Protein AF-K6UID8-F1 (afdb_monomer)

Structure (mmCIF, N/CA/C/O backbone):
data_AF-K6UID8-F1
#
_entry.id   AF-K6UID8-F1
#
loop_
_atom_site.group_PDB
_atom_site.id
_atom_site.type_symbol
_atom_site.label_atom_id
_atom_site.label_alt_id
_atom_site.label_comp_id
_atom_site.label_asym_id
_atom_site.label_entity_id
_atom_site.label_seq_id
_atom_site.pdbx_PDB_ins_code
_atom_site.Cartn_x
_atom_site.Cartn_y
_atom_site.Cartn_z
_atom_site.occupancy
_atom_site.B_iso_or_equiv
_atom_site.auth_seq_id
_atom_site.auth_comp_id
_atom_site.auth_asym_id
_atom_site.auth_atom_id
_atom_site.pdbx_PDB_model_num
ATOM 1 N N . MET A 1 1 ? -40.244 -26.422 -0.140 1.00 33.31 1 MET A N 1
ATOM 2 C CA . MET A 1 1 ? -39.002 -26.342 0.664 1.00 33.31 1 MET A CA 1
ATOM 3 C C . MET A 1 1 ? -38.318 -25.018 0.345 1.00 33.31 1 MET A C 1
ATOM 5 O O . MET A 1 1 ? -37.957 -24.809 -0.802 1.00 33.31 1 MET A O 1
ATOM 9 N N . ARG A 1 2 ? -38.244 -24.084 1.305 1.00 29.39 2 ARG A N 1
ATOM 10 C CA . ARG A 1 2 ? -37.582 -22.775 1.141 1.00 29.39 2 ARG A CA 1
ATOM 11 C C . ARG A 1 2 ? -36.147 -22.885 1.654 1.00 29.39 2 ARG A C 1
ATOM 13 O O . ARG A 1 2 ? -35.945 -23.031 2.857 1.00 29.39 2 ARG A O 1
ATOM 20 N N . THR A 1 3 ? -35.170 -22.818 0.761 1.00 31.06 3 THR A N 1
ATOM 21 C CA . THR A 1 3 ? -33.755 -22.690 1.117 1.00 31.06 3 THR A CA 1
ATOM 22 C C . THR A 1 3 ? -33.481 -21.254 1.559 1.00 31.06 3 THR A C 1
ATOM 24 O O . THR A 1 3 ? -33.673 -20.303 0.806 1.00 31.06 3 THR A O 1
ATOM 27 N N . LYS A 1 4 ? -33.084 -21.088 2.823 1.00 32.81 4 LYS A N 1
ATOM 28 C CA . LYS A 1 4 ? -32.631 -19.811 3.380 1.00 32.81 4 LYS A CA 1
ATOM 29 C C . LYS A 1 4 ? -31.204 -19.556 2.890 1.00 32.81 4 LYS A C 1
ATOM 31 O O . LYS A 1 4 ? -30.290 -20.258 3.312 1.00 32.81 4 LYS A O 1
ATOM 36 N N . HIS A 1 5 ? -31.011 -18.566 2.023 1.00 31.03 5 HIS A N 1
ATOM 37 C CA . HIS A 1 5 ? -29.681 -18.025 1.758 1.00 31.03 5 HIS A CA 1
ATOM 38 C C . HIS A 1 5 ? -29.265 -17.137 2.934 1.00 31.03 5 HIS A C 1
ATOM 40 O O . HIS A 1 5 ? -29.952 -16.175 3.275 1.00 31.03 5 HIS A O 1
ATOM 46 N N . ALA A 1 6 ? -28.160 -17.496 3.585 1.00 33.50 6 ALA A N 1
ATOM 47 C CA . ALA A 1 6 ? -27.501 -16.642 4.560 1.00 33.50 6 ALA A CA 1
ATOM 48 C C . ALA A 1 6 ? -26.776 -15.526 3.793 1.00 33.50 6 ALA A C 1
ATOM 50 O O . ALA A 1 6 ? -25.755 -15.773 3.156 1.00 33.50 6 ALA A O 1
ATOM 51 N N . GLY A 1 7 ? -27.348 -14.321 3.800 1.00 32.97 7 GLY A N 1
ATOM 52 C CA . GLY A 1 7 ? -26.732 -13.136 3.211 1.00 32.97 7 GLY A CA 1
ATOM 53 C C . GLY A 1 7 ? -25.450 -12.776 3.958 1.00 32.97 7 GLY A C 1
ATOM 54 O O . GLY A 1 7 ? -25.466 -12.563 5.168 1.00 32.97 7 GLY A O 1
ATOM 55 N N . CYS A 1 8 ? -24.334 -12.730 3.237 1.00 30.66 8 CYS A N 1
ATOM 56 C CA . CYS A 1 8 ? -23.051 -12.276 3.753 1.00 30.66 8 CYS A CA 1
ATOM 57 C C . CYS A 1 8 ? -22.996 -10.746 3.626 1.00 30.66 8 CYS A C 1
ATOM 59 O O . CYS A 1 8 ? -22.626 -10.221 2.581 1.00 30.66 8 CYS A O 1
ATOM 61 N N . GLY A 1 9 ? -23.418 -10.027 4.668 1.00 30.09 9 GLY A N 1
ATOM 62 C CA . GLY A 1 9 ? -23.313 -8.568 4.728 1.00 30.09 9 GLY A CA 1
ATOM 63 C C . GLY A 1 9 ? -21.881 -8.133 5.045 1.00 30.09 9 GLY A C 1
ATOM 64 O O . GLY A 1 9 ? -21.312 -8.545 6.056 1.00 30.09 9 GLY A O 1
ATOM 65 N N . MET A 1 10 ? -21.294 -7.289 4.197 1.00 32.44 10 MET A N 1
ATOM 66 C CA . MET A 1 10 ? -20.012 -6.642 4.472 1.00 32.44 10 MET A CA 1
ATOM 67 C C . MET A 1 10 ? -20.277 -5.295 5.155 1.00 32.44 10 MET A C 1
ATOM 69 O O . MET A 1 10 ? -20.935 -4.425 4.587 1.00 32.44 10 MET A O 1
ATOM 73 N N . LEU A 1 11 ? -19.796 -5.140 6.392 1.00 35.19 11 LEU A N 1
ATOM 74 C CA . LEU A 1 11 ? -19.980 -3.933 7.198 1.00 35.19 11 LEU A CA 1
ATOM 75 C C . LEU A 1 11 ? -18.686 -3.109 7.186 1.00 35.19 11 LEU A C 1
ATOM 77 O O . LEU A 1 11 ? -17.660 -3.551 7.710 1.00 35.19 11 LEU A O 1
ATOM 81 N N . LEU A 1 12 ? -18.727 -1.917 6.589 1.00 31.73 12 LEU A N 1
ATOM 82 C CA . LEU A 1 12 ? -17.597 -0.987 6.575 1.00 31.73 12 LEU A CA 1
ATOM 83 C C . LEU A 1 12 ? -17.687 -0.042 7.783 1.00 31.73 12 LEU A C 1
ATOM 85 O O . LEU A 1 12 ? -18.735 0.545 8.050 1.00 31.73 12 LEU A O 1
ATOM 89 N N . PHE A 1 13 ? -16.584 0.116 8.518 1.00 33.16 13 PHE A N 1
ATOM 90 C CA . PHE A 1 13 ? -16.495 1.050 9.644 1.00 33.16 13 PHE A CA 1
ATOM 91 C C . PHE A 1 13 ? -15.842 2.357 9.197 1.00 33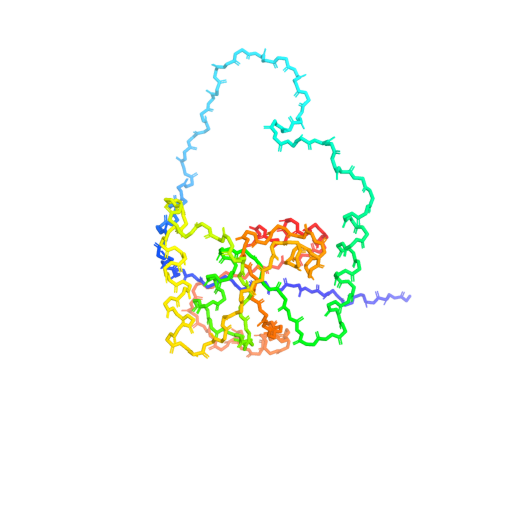.16 13 PHE A C 1
ATOM 93 O O . PHE A 1 13 ? -14.631 2.395 8.959 1.00 33.16 13 PHE A O 1
ATOM 100 N N . LEU A 1 14 ? -16.621 3.435 9.162 1.00 31.47 14 LEU A N 1
ATOM 101 C CA . LEU A 1 14 ? -16.105 4.799 9.096 1.00 31.47 14 LEU A CA 1
ATOM 102 C C . LEU A 1 14 ? -16.235 5.423 10.486 1.00 31.47 14 LEU A C 1
ATOM 104 O O . LEU A 1 14 ? -17.334 5.645 10.990 1.00 31.47 14 LEU A O 1
ATOM 108 N N . ARG A 1 15 ? -15.096 5.663 11.138 1.00 29.11 15 ARG A N 1
ATOM 109 C CA . ARG A 1 15 ? -15.046 6.415 12.393 1.00 29.11 15 ARG A CA 1
ATOM 110 C C . ARG A 1 15 ? -15.000 7.904 12.047 1.00 29.11 15 ARG A C 1
ATOM 112 O O . ARG A 1 15 ? -14.183 8.315 11.226 1.00 29.11 15 ARG A O 1
ATOM 119 N N . GLY A 1 16 ? -15.895 8.683 12.649 1.00 32.53 16 GLY A N 1
ATOM 120 C CA . GLY A 1 16 ? -15.979 10.127 12.454 1.00 32.53 16 GLY A CA 1
ATOM 121 C C . GLY A 1 16 ? -14.716 10.860 12.917 1.00 32.53 16 GLY A C 1
ATOM 122 O O . GLY A 1 16 ? -14.199 10.584 13.996 1.00 32.53 16 GLY A O 1
ATOM 123 N N . ALA A 1 17 ? -14.282 11.794 12.066 1.00 38.56 17 ALA A N 1
ATOM 124 C CA . ALA A 1 17 ? -13.278 12.840 12.266 1.00 38.56 17 ALA A CA 1
ATOM 125 C C . ALA A 1 17 ? -11.900 12.403 12.802 1.00 38.56 17 ALA A C 1
ATOM 127 O O . ALA A 1 17 ? -11.528 12.709 13.931 1.00 38.56 17 ALA A O 1
ATOM 128 N N . GLU A 1 18 ? -11.075 11.825 11.926 1.00 34.47 18 GLU A N 1
ATOM 129 C CA . GLU A 1 18 ? -9.630 12.066 11.982 1.00 34.47 18 GLU A CA 1
ATOM 130 C C . GLU A 1 18 ? -9.285 13.123 10.934 1.00 34.47 18 GLU A C 1
ATOM 132 O O . GLU A 1 18 ? -9.419 12.906 9.727 1.00 34.47 18 GLU A O 1
ATOM 137 N N . VAL A 1 19 ? -8.865 14.298 11.410 1.00 34.53 19 VAL A N 1
ATOM 138 C CA . VAL A 1 19 ? -8.225 15.314 10.576 1.00 34.53 19 VAL A CA 1
ATOM 139 C C . VAL A 1 19 ? -6.953 14.680 10.035 1.00 34.53 19 VAL A C 1
ATOM 141 O O . VAL A 1 19 ? -5.941 14.573 10.725 1.00 34.53 19 VAL A O 1
ATOM 144 N N . THR A 1 20 ? -7.016 14.203 8.795 1.00 44.00 20 THR A N 1
ATOM 145 C CA . THR A 1 20 ? -5.805 13.788 8.100 1.00 44.00 20 THR A CA 1
ATOM 146 C C . THR A 1 20 ? -4.892 15.013 7.965 1.00 44.00 20 THR A C 1
ATOM 148 O O . THR A 1 20 ? -5.388 16.131 7.790 1.00 44.00 20 THR A O 1
ATOM 151 N N . PRO A 1 21 ? -3.559 14.849 7.966 1.00 38.69 21 PRO A N 1
ATOM 152 C CA . PRO A 1 21 ? -2.624 15.956 7.740 1.00 38.69 21 PRO A CA 1
ATOM 153 C C . PRO A 1 21 ? -2.741 16.596 6.337 1.00 38.69 21 PRO A C 1
ATOM 155 O O . PRO A 1 21 ? -1.922 17.435 5.973 1.00 38.69 21 PRO A O 1
ATOM 158 N N . PHE A 1 22 ? -3.747 16.210 5.542 1.00 44.00 22 PHE A N 1
ATOM 159 C CA . PHE A 1 22 ? -3.994 16.650 4.172 1.00 44.00 22 PHE A CA 1
ATOM 160 C C . PHE A 1 22 ? -5.201 17.600 4.029 1.00 44.00 22 PHE A C 1
ATOM 162 O O . PHE A 1 22 ? -5.532 17.973 2.905 1.00 44.00 22 PHE A O 1
ATOM 169 N N . GLY A 1 23 ? -5.811 18.043 5.137 1.00 37.69 23 GLY A N 1
ATOM 170 C CA . GLY A 1 23 ? -6.850 19.083 5.155 1.00 37.69 23 GLY A CA 1
ATOM 171 C C . GLY A 1 23 ? -8.253 18.594 5.536 1.00 37.69 23 GLY A C 1
ATOM 172 O O . GLY A 1 23 ? -8.530 17.396 5.575 1.00 37.69 23 GLY A O 1
ATOM 173 N N . VAL A 1 24 ? -9.125 19.557 5.855 1.00 36.25 24 VAL A N 1
ATOM 174 C CA . VAL A 1 24 ? -10.535 19.364 6.240 1.00 36.25 24 VAL A CA 1
ATOM 175 C C . VAL A 1 24 ? -11.355 18.972 5.003 1.00 36.25 24 VAL A C 1
ATOM 177 O O . VAL A 1 24 ? -11.268 19.636 3.970 1.00 36.25 24 VAL A O 1
ATOM 180 N N . LEU A 1 25 ? -12.143 17.894 5.095 1.00 37.44 25 LEU A N 1
ATOM 181 C CA . LEU A 1 25 ? -13.160 17.554 4.091 1.00 37.44 25 LEU A CA 1
ATOM 182 C C . LEU A 1 25 ? -14.166 18.712 3.984 1.00 37.44 25 LEU A C 1
ATOM 184 O O . LEU A 1 25 ? -14.590 19.214 5.025 1.00 37.44 25 LEU A O 1
ATOM 188 N N . PRO A 1 26 ? -14.565 19.149 2.776 1.00 38.28 26 PRO A N 1
ATOM 189 C CA . PRO A 1 26 ? -15.544 20.220 2.646 1.00 38.28 26 PRO A CA 1
ATOM 190 C C . PRO A 1 26 ? -16.836 19.840 3.376 1.00 38.28 26 PRO A C 1
ATOM 192 O O . PRO A 1 26 ? -17.375 18.752 3.171 1.00 38.28 26 PRO A O 1
ATOM 195 N N . GLU A 1 27 ? -17.312 20.744 4.235 1.00 34.53 27 GLU A N 1
ATOM 196 C CA . GLU A 1 27 ? -18.613 20.634 4.893 1.00 34.53 27 GLU A CA 1
ATOM 197 C C . GLU A 1 27 ? -19.699 20.386 3.845 1.00 34.53 27 GLU A C 1
ATOM 199 O O . GLU A 1 27 ? -19.878 21.168 2.906 1.00 34.53 27 GLU A O 1
ATOM 204 N N . PHE A 1 28 ? -20.438 19.294 4.019 1.00 38.03 28 PHE A N 1
ATOM 205 C CA . PHE A 1 28 ? -21.630 19.024 3.236 1.00 38.03 28 PHE A CA 1
ATOM 206 C C . PHE A 1 28 ? -22.679 20.097 3.556 1.00 38.03 28 PHE A C 1
ATOM 208 O O . PHE A 1 28 ? -23.211 20.142 4.663 1.00 38.03 28 PHE A O 1
ATOM 215 N N . ARG A 1 29 ? -22.956 20.983 2.591 1.00 35.12 29 ARG A N 1
ATOM 216 C CA . ARG A 1 29 ? -24.039 21.971 2.671 1.00 35.12 29 ARG A CA 1
ATOM 217 C C . ARG A 1 29 ? -25.216 21.475 1.825 1.00 35.12 29 ARG A C 1
ATOM 219 O O . ARG A 1 29 ? -25.090 21.492 0.601 1.00 35.12 29 ARG A O 1
ATOM 226 N N . PRO A 1 30 ? -26.327 21.027 2.436 1.00 38.94 30 PRO A N 1
ATOM 227 C CA . PRO A 1 30 ? -27.434 20.408 1.706 1.00 38.94 30 PRO A CA 1
ATOM 228 C C . PRO A 1 30 ? -28.250 21.384 0.836 1.00 38.94 30 PRO A C 1
ATOM 230 O O . PRO A 1 30 ? -28.929 20.932 -0.080 1.00 38.94 30 PRO A O 1
ATOM 233 N N . ASP A 1 31 ? -28.135 22.701 1.039 1.00 40.56 31 ASP A N 1
ATOM 234 C CA . ASP A 1 31 ? -29.102 23.669 0.492 1.00 40.56 31 ASP A CA 1
ATOM 235 C C . ASP A 1 31 ? -28.527 24.643 -0.550 1.00 40.56 31 ASP A C 1
ATOM 237 O O . ASP A 1 31 ? -28.770 25.850 -0.500 1.00 40.56 31 ASP A O 1
ATOM 241 N N . LEU A 1 32 ? -27.763 24.152 -1.530 1.00 38.56 32 LEU A N 1
ATOM 242 C CA . LEU A 1 32 ? -27.482 24.956 -2.726 1.00 38.56 32 LEU A CA 1
ATOM 243 C C . LEU A 1 32 ? -28.506 24.635 -3.823 1.00 38.56 32 LEU A C 1
ATOM 245 O O . LEU A 1 32 ? -28.570 23.486 -4.267 1.00 38.56 32 LEU A O 1
ATOM 249 N N . PRO A 1 33 ? -29.287 25.620 -4.313 1.00 36.50 33 PRO A N 1
ATOM 250 C CA . PRO A 1 33 ? -30.207 25.377 -5.411 1.00 36.50 33 PRO A CA 1
ATOM 251 C C . PRO A 1 33 ? -29.426 24.966 -6.671 1.00 36.50 33 PRO A C 1
ATOM 253 O O . PRO A 1 33 ? -28.322 25.472 -6.914 1.00 36.50 33 PRO A O 1
ATOM 256 N N . PRO A 1 34 ? -29.981 24.065 -7.500 1.00 42.91 34 PRO A N 1
ATOM 257 C CA . PRO A 1 34 ? -29.299 23.578 -8.689 1.00 42.91 34 PRO A CA 1
ATOM 258 C C . PRO A 1 34 ? -29.006 24.744 -9.641 1.00 42.91 34 PRO A C 1
ATOM 260 O O . PRO A 1 34 ? -29.912 25.380 -10.183 1.00 42.91 34 PRO A O 1
ATOM 263 N N . ARG A 1 35 ? -27.719 25.031 -9.870 1.00 37.81 35 ARG A N 1
ATOM 264 C CA . ARG A 1 35 ? -27.286 25.985 -10.899 1.00 37.81 35 ARG A CA 1
ATOM 265 C C . ARG A 1 35 ? -27.698 25.446 -12.269 1.00 37.81 35 ARG A C 1
ATOM 267 O O . ARG A 1 35 ? -27.083 24.513 -12.780 1.00 37.81 35 ARG A O 1
ATOM 274 N N . ARG A 1 36 ? -28.715 26.053 -12.889 1.00 38.56 36 ARG A N 1
ATOM 275 C CA . ARG A 1 36 ? -29.027 25.835 -14.308 1.00 38.56 36 ARG A CA 1
ATOM 276 C C . ARG A 1 36 ? -27.848 26.318 -15.151 1.00 38.56 36 ARG A C 1
ATOM 278 O O . ARG A 1 36 ? -27.565 27.513 -15.208 1.00 38.56 36 ARG A O 1
ATOM 285 N N . ALA A 1 37 ? -27.156 25.389 -15.801 1.00 38.03 37 ALA A N 1
ATOM 286 C CA . ALA A 1 37 ? -26.156 25.714 -16.803 1.00 38.03 37 ALA A CA 1
ATOM 287 C C . ALA A 1 37 ? -26.871 26.134 -18.097 1.00 38.03 37 ALA A C 1
ATOM 289 O O . ALA A 1 37 ? -27.279 25.292 -18.893 1.00 38.03 37 ALA A O 1
ATOM 290 N N . ASN A 1 38 ? -27.028 27.440 -18.314 1.00 39.78 38 ASN A N 1
ATOM 291 C CA . ASN A 1 38 ? -27.370 27.971 -19.631 1.00 39.78 38 ASN A CA 1
ATOM 292 C C . ASN A 1 38 ? -26.130 27.861 -20.531 1.00 39.78 38 ASN A C 1
ATOM 294 O O . ASN A 1 38 ? -25.295 28.761 -20.576 1.00 39.78 38 ASN A O 1
ATOM 298 N N . GLY A 1 39 ? -25.994 26.731 -21.223 1.00 37.56 39 GLY A N 1
ATOM 299 C CA . GLY A 1 39 ? -24.964 26.490 -22.229 1.00 37.56 39 GLY A CA 1
ATOM 300 C C . GLY A 1 39 ? -25.548 25.702 -23.398 1.00 37.56 39 GLY A C 1
ATOM 301 O O . GLY A 1 39 ? -26.228 24.703 -23.188 1.00 37.56 39 GLY A O 1
ATOM 302 N N . ARG A 1 40 ? -25.311 26.179 -24.628 1.00 34.41 40 ARG A N 1
ATOM 303 C CA . ARG A 1 40 ? -25.759 25.560 -25.891 1.00 34.41 40 ARG A CA 1
ATOM 304 C C . ARG A 1 40 ? -25.454 24.050 -25.944 1.00 34.41 40 ARG A C 1
ATOM 306 O O . ARG A 1 40 ? -24.400 23.644 -25.449 1.00 34.41 40 ARG A O 1
ATOM 313 N N . PRO A 1 41 ? -26.304 23.237 -26.602 1.00 35.91 41 PRO A N 1
ATOM 314 C CA . PRO A 1 41 ? -26.082 21.800 -26.713 1.00 35.91 41 PRO A CA 1
ATOM 315 C C . PRO A 1 41 ? -24.789 21.533 -27.494 1.00 35.91 41 PRO A C 1
ATOM 317 O O . PRO A 1 41 ? -24.683 21.853 -28.677 1.00 35.91 41 PRO A O 1
ATOM 320 N N . LYS A 1 42 ? -23.780 20.978 -26.815 1.00 37.44 42 LYS A N 1
ATOM 321 C CA . LYS A 1 42 ? -22.581 20.437 -27.459 1.00 37.44 42 LYS A CA 1
ATOM 322 C C . LYS A 1 42 ? -22.887 19.029 -27.957 1.00 37.44 42 LYS A C 1
ATOM 324 O O . LYS A 1 42 ? -23.499 18.240 -27.243 1.00 37.44 42 LYS A O 1
ATOM 329 N N . ALA A 1 43 ? -22.444 18.756 -29.182 1.00 37.81 43 ALA A N 1
ATOM 330 C CA . ALA A 1 43 ? -22.512 17.459 -29.836 1.00 37.81 43 ALA A CA 1
ATOM 331 C C . ALA A 1 43 ? -22.068 16.324 -28.900 1.00 37.81 43 ALA A C 1
ATOM 333 O O . ALA A 1 43 ? -21.127 16.483 -28.116 1.00 37.81 43 ALA A O 1
ATOM 334 N N . ILE A 1 44 ? -22.759 15.188 -29.006 1.00 38.84 44 ILE A N 1
ATOM 335 C CA . ILE A 1 44 ? -22.466 13.943 -28.296 1.00 38.84 44 ILE A CA 1
ATOM 336 C C . ILE A 1 44 ? -21.065 13.483 -28.717 1.00 38.84 44 ILE A C 1
ATOM 338 O O . ILE A 1 44 ? -20.886 12.807 -29.725 1.00 38.84 44 ILE A O 1
ATOM 342 N N . HIS A 1 45 ? -20.055 13.884 -27.951 1.00 34.12 45 HIS A N 1
ATOM 343 C CA . HIS A 1 45 ? -18.749 13.253 -27.979 1.00 34.12 45 HIS A CA 1
ATOM 344 C C . HIS A 1 45 ? -18.813 12.043 -27.053 1.00 34.12 45 HIS A C 1
ATOM 346 O O . HIS A 1 45 ? -19.126 12.170 -25.868 1.00 34.12 45 HIS A O 1
ATOM 352 N N . SER A 1 46 ? -18.532 10.870 -27.616 1.00 36.88 46 SER A N 1
ATOM 353 C CA . SER A 1 46 ? -18.284 9.636 -26.880 1.00 36.88 46 SER A CA 1
ATOM 354 C C . SER A 1 46 ? -17.390 9.911 -25.668 1.00 36.88 46 SER A C 1
ATOM 356 O O . SER A 1 46 ? -16.309 10.490 -25.806 1.00 36.88 46 SER A O 1
ATOM 358 N N . LEU A 1 47 ? -17.845 9.492 -24.487 1.00 37.50 47 LEU A N 1
ATOM 359 C CA . LEU A 1 47 ? -17.101 9.513 -23.228 1.00 37.50 47 LEU A CA 1
ATOM 360 C C . LEU A 1 47 ? -15.919 8.535 -23.296 1.00 37.50 47 LEU A C 1
ATOM 362 O O . LEU A 1 47 ? -15.924 7.468 -22.693 1.00 37.50 47 LEU A O 1
ATOM 366 N N . SER A 1 48 ? -14.886 8.905 -24.040 1.00 33.53 48 SER A N 1
ATOM 367 C CA . SER A 1 48 ? -13.552 8.327 -23.942 1.00 33.53 48 SER A CA 1
ATOM 368 C C . SER A 1 48 ? -12.659 9.372 -23.282 1.00 33.53 48 SER A C 1
ATOM 370 O O . SER A 1 48 ? -12.362 10.410 -23.875 1.00 33.53 48 SER A O 1
ATOM 372 N N . SER A 1 49 ? -12.277 9.129 -22.026 1.00 34.28 49 SER A N 1
ATOM 373 C CA . SER A 1 49 ? -11.360 9.991 -21.278 1.00 34.28 49 SER A CA 1
ATOM 374 C C . SER A 1 49 ? -10.074 10.262 -22.072 1.00 34.28 49 SER A C 1
ATOM 376 O O . SER A 1 49 ? -9.443 9.317 -22.552 1.00 34.28 49 SER A O 1
ATOM 378 N N . PRO A 1 50 ? -9.607 11.518 -22.158 1.00 40.75 50 PRO A N 1
ATOM 379 C CA . PRO A 1 50 ? -8.381 11.838 -22.862 1.00 40.75 50 PRO A CA 1
ATOM 380 C C . PRO A 1 50 ? -7.206 11.667 -21.897 1.00 40.75 50 PRO A C 1
ATOM 382 O O . PRO A 1 50 ? -6.762 12.649 -21.329 1.00 40.75 50 PRO A O 1
ATOM 385 N N . HIS A 1 51 ? -6.750 10.430 -21.650 1.00 39.28 51 HIS A N 1
ATOM 386 C CA . HIS A 1 51 ? -5.400 10.094 -21.145 1.00 39.28 51 HIS A CA 1
ATOM 387 C C . HIS A 1 51 ? -5.227 8.572 -20.959 1.00 39.28 51 HIS A C 1
ATOM 389 O O . HIS A 1 51 ? -5.038 8.080 -19.848 1.00 39.28 51 HIS A O 1
ATOM 395 N N . ARG A 1 52 ? -5.218 7.806 -22.054 1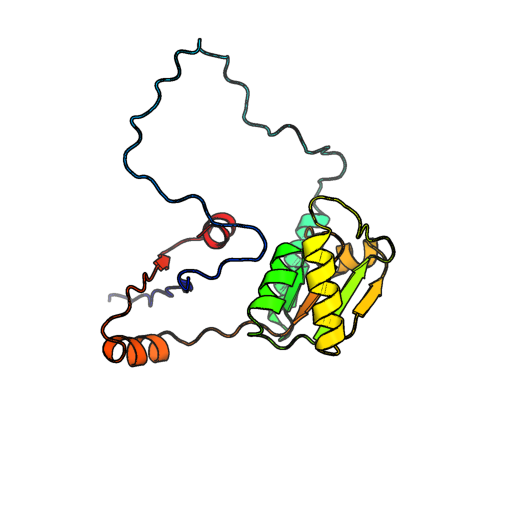.00 41.91 52 ARG A N 1
ATOM 396 C CA . ARG A 1 52 ? -4.480 6.535 -22.119 1.00 41.91 52 ARG A CA 1
ATOM 397 C C . ARG A 1 52 ? -3.865 6.399 -23.505 1.00 41.91 52 ARG A C 1
ATOM 399 O O . ARG A 1 52 ? -4.566 6.303 -24.500 1.00 41.91 52 ARG A O 1
ATOM 406 N N . ASN A 1 53 ? -2.537 6.430 -23.566 1.00 33.09 53 ASN A N 1
ATOM 407 C CA . ASN A 1 53 ? -1.807 5.938 -24.729 1.00 33.09 53 ASN A CA 1
ATOM 408 C C . ASN A 1 53 ? -1.973 4.408 -24.754 1.00 33.09 53 ASN A C 1
ATOM 410 O O . ASN A 1 53 ? -1.171 3.679 -24.169 1.00 33.09 53 ASN A O 1
ATOM 414 N N . ASP A 1 54 ? -3.033 3.936 -25.408 1.00 40.19 54 ASP A N 1
ATOM 415 C CA . ASP A 1 54 ? -3.345 2.523 -25.649 1.00 40.19 54 ASP A CA 1
ATOM 416 C C . ASP A 1 54 ? -2.422 1.914 -26.718 1.00 40.19 54 ASP A C 1
ATOM 418 O O . ASP A 1 54 ? -2.854 1.473 -27.778 1.00 40.19 54 ASP A O 1
ATOM 422 N N . LYS A 1 55 ? -1.110 1.887 -26.456 1.00 40.38 55 LYS A N 1
ATOM 423 C CA . LYS A 1 55 ? -0.152 1.119 -27.280 1.00 40.38 55 LYS A CA 1
ATOM 424 C C . LYS A 1 55 ? 0.445 -0.105 -26.575 1.00 40.38 55 LYS A C 1
ATOM 426 O O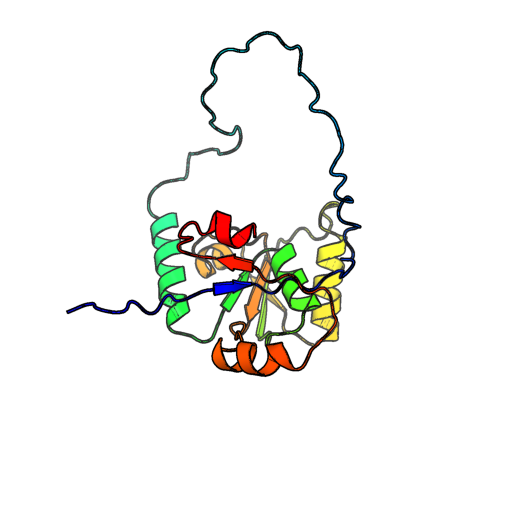 . LYS A 1 55 ? 1.181 -0.852 -27.201 1.00 40.38 55 LYS A O 1
ATOM 431 N N . TYR A 1 56 ? 0.092 -0.350 -25.308 1.00 43.44 56 TYR A N 1
ATOM 432 C CA . TYR A 1 56 ? 0.575 -1.497 -24.513 1.00 43.44 56 TYR A CA 1
ATOM 433 C C . TYR A 1 56 ? -0.535 -2.218 -23.727 1.00 43.44 56 TYR A C 1
ATOM 435 O O . TYR A 1 56 ? -0.263 -2.894 -22.736 1.00 43.44 56 TYR A O 1
ATOM 443 N N . TYR A 1 57 ? -1.798 -2.056 -24.125 1.00 58.00 57 TYR A N 1
ATOM 444 C CA . TYR A 1 57 ? -2.921 -2.697 -23.447 1.00 58.00 57 TYR A CA 1
ATOM 445 C C . TYR A 1 57 ? -3.363 -3.936 -24.211 1.00 58.00 57 TYR A C 1
ATOM 447 O O . TYR A 1 57 ? -4.215 -3.843 -25.082 1.00 58.00 57 TYR A O 1
ATOM 455 N N . THR A 1 58 ? -2.798 -5.099 -23.905 1.00 58.34 58 THR A N 1
ATOM 456 C CA . THR A 1 58 ? -3.277 -6.345 -24.509 1.00 58.34 58 THR A CA 1
ATOM 457 C C . THR A 1 58 ? -2.960 -7.542 -23.593 1.00 58.34 58 THR A C 1
ATOM 459 O O . THR A 1 58 ? -1.841 -7.637 -23.101 1.00 58.34 58 THR A O 1
ATOM 462 N N . PRO A 1 59 ? -3.927 -8.437 -23.323 1.00 58.81 59 PRO A N 1
ATOM 463 C CA . PRO A 1 59 ? -4.006 -9.627 -22.434 1.00 58.81 59 PRO A CA 1
ATOM 464 C C . PRO A 1 59 ? -3.020 -9.951 -21.285 1.00 58.81 59 PRO A C 1
ATOM 466 O O . PRO A 1 59 ? -3.440 -10.475 -20.248 1.00 58.81 59 PRO A O 1
ATOM 469 N N . SER A 1 60 ? -1.724 -9.686 -21.428 1.00 74.44 60 SER A N 1
ATOM 470 C CA . SER A 1 60 ? -0.667 -10.094 -20.495 1.00 74.44 60 SER A CA 1
ATOM 471 C C . SER A 1 60 ? -0.797 -9.458 -19.107 1.00 74.44 60 SER A C 1
ATOM 473 O O . SER A 1 60 ? -0.647 -10.151 -18.103 1.00 74.44 60 SER A O 1
ATOM 475 N N . VAL A 1 61 ? -1.132 -8.166 -19.027 1.00 76.31 61 VAL A N 1
ATOM 476 C CA . VAL A 1 61 ? -1.276 -7.453 -17.744 1.00 76.31 61 VAL A CA 1
ATOM 477 C C . VAL A 1 61 ? -2.493 -7.952 -16.968 1.00 76.31 61 VAL A C 1
ATOM 479 O O . VAL A 1 61 ? -2.378 -8.224 -15.781 1.00 76.31 61 VAL A O 1
ATOM 482 N N . ASN A 1 62 ? -3.640 -8.145 -17.625 1.00 77.19 62 ASN A N 1
ATOM 483 C CA . ASN A 1 62 ? -4.837 -8.669 -16.956 1.00 77.19 62 ASN A CA 1
ATOM 484 C C . ASN A 1 62 ? -4.611 -10.097 -16.447 1.00 77.19 62 ASN A C 1
ATOM 486 O O . ASN A 1 62 ? -4.976 -10.414 -15.321 1.00 77.19 62 ASN A O 1
ATOM 490 N N . THR A 1 63 ? -3.915 -10.924 -17.232 1.00 79.50 63 THR A N 1
ATOM 491 C CA . THR A 1 63 ? -3.526 -12.274 -16.807 1.00 79.50 63 THR A CA 1
ATOM 492 C C . THR A 1 63 ? -2.615 -12.230 -15.578 1.00 79.50 63 THR A C 1
ATOM 494 O O . THR A 1 63 ? -2.818 -12.991 -14.638 1.00 79.50 63 THR A O 1
ATOM 497 N N . LYS A 1 64 ? -1.630 -11.320 -15.549 1.00 82.94 64 LYS A N 1
ATOM 498 C CA . LYS A 1 64 ? -0.755 -11.120 -14.383 1.00 82.94 64 LYS A CA 1
ATOM 499 C C . LYS A 1 64 ? -1.527 -10.650 -13.148 1.00 82.94 64 LYS A C 1
ATOM 501 O O . LYS A 1 64 ? -1.268 -11.155 -12.063 1.00 82.94 64 LYS A O 1
ATOM 506 N N . ARG A 1 65 ? -2.473 -9.720 -13.303 1.00 83.56 65 ARG A N 1
ATOM 507 C CA . ARG A 1 65 ? -3.303 -9.222 -12.195 1.00 83.56 65 ARG A CA 1
ATOM 508 C C . ARG A 1 65 ? -4.176 -10.308 -11.598 1.00 83.56 65 ARG A C 1
ATOM 510 O O . ARG A 1 65 ? -4.184 -10.445 -10.385 1.00 83.56 65 ARG A O 1
ATOM 517 N N . ASN A 1 66 ? -4.863 -11.081 -12.435 1.00 82.12 66 ASN A N 1
ATOM 518 C CA . ASN A 1 66 ? -5.716 -12.164 -11.953 1.00 82.12 66 ASN A CA 1
ATOM 519 C C . ASN A 1 66 ? -4.881 -13.207 -11.207 1.00 82.12 66 ASN A C 1
ATOM 521 O O . ASN A 1 66 ? -5.167 -13.488 -10.054 1.00 82.12 66 ASN A O 1
ATOM 525 N N . LYS A 1 67 ? -3.754 -13.641 -11.792 1.00 84.00 67 LYS A N 1
ATOM 526 C CA . LYS A 1 67 ? -2.810 -14.547 -11.118 1.00 84.00 67 LYS A CA 1
ATOM 527 C C . LYS A 1 67 ? -2.313 -14.008 -9.779 1.00 84.00 67 LYS A C 1
ATOM 529 O O . LYS A 1 67 ? -2.178 -14.769 -8.832 1.00 84.00 67 LYS A O 1
ATOM 534 N N . PHE A 1 68 ? -2.011 -12.711 -9.710 1.00 84.25 68 PHE A N 1
ATOM 535 C CA . PHE A 1 68 ? -1.617 -12.073 -8.460 1.00 84.25 68 PHE A CA 1
ATOM 536 C C . PHE A 1 68 ? -2.747 -12.142 -7.426 1.00 84.25 68 PHE A C 1
ATOM 538 O O . PHE A 1 68 ? -2.501 -12.587 -6.313 1.00 84.25 68 PHE A O 1
ATOM 545 N N . LEU A 1 69 ? -3.973 -11.753 -7.790 1.00 82.38 69 LEU A N 1
ATOM 546 C CA . LEU A 1 69 ? -5.128 -11.791 -6.885 1.00 82.38 69 LEU A CA 1
ATOM 547 C C . LEU A 1 69 ? -5.436 -13.212 -6.394 1.00 82.38 69 LEU A C 1
ATOM 549 O O . LEU A 1 69 ? -5.709 -13.385 -5.210 1.00 82.38 69 LEU A O 1
ATOM 553 N N . ASP A 1 70 ? -5.326 -14.213 -7.267 1.00 80.25 70 ASP A N 1
ATOM 554 C CA . ASP A 1 70 ? -5.525 -15.619 -6.906 1.00 80.25 70 ASP A CA 1
ATOM 555 C C . ASP A 1 70 ? -4.450 -16.090 -5.907 1.00 80.25 70 ASP A C 1
ATOM 557 O O . ASP A 1 70 ? -4.768 -16.679 -4.876 1.00 80.25 70 ASP A O 1
ATOM 561 N N . ALA A 1 71 ? -3.177 -15.755 -6.150 1.00 77.88 71 ALA A N 1
ATOM 562 C CA . ALA A 1 71 ? -2.053 -16.146 -5.291 1.00 77.88 71 ALA A CA 1
ATOM 563 C C . ALA A 1 71 ? -2.063 -15.480 -3.902 1.00 77.88 71 ALA A C 1
ATOM 565 O O . ALA A 1 71 ? -1.456 -15.984 -2.956 1.00 77.88 71 ALA A O 1
ATOM 566 N N . GLN A 1 72 ? -2.730 -14.331 -3.764 1.00 73.19 72 GLN A N 1
ATOM 567 C CA . GLN A 1 72 ? -2.888 -13.648 -2.479 1.00 73.19 72 GLN A CA 1
ATOM 568 C C . GLN A 1 72 ? -3.783 -14.427 -1.505 1.00 73.19 72 GLN A C 1
ATOM 570 O O . GLN A 1 72 ? -3.598 -14.316 -0.300 1.00 73.19 72 GLN A O 1
ATOM 575 N N . ALA A 1 73 ? -4.690 -15.276 -1.996 1.00 64.81 73 ALA A N 1
ATOM 576 C CA . ALA A 1 73 ? -5.559 -16.076 -1.133 1.00 64.81 73 ALA A CA 1
ATOM 577 C C . ALA A 1 73 ? -4.811 -17.171 -0.345 1.00 64.81 73 ALA A C 1
ATOM 579 O O . ALA A 1 73 ? -5.334 -17.675 0.648 1.00 64.81 73 ALA A O 1
ATOM 580 N N . GLU A 1 74 ? -3.602 -17.545 -0.774 1.00 66.00 74 GLU A N 1
ATOM 581 C CA . GLU A 1 74 ? -2.868 -18.695 -0.231 1.00 66.00 74 GLU A CA 1
ATOM 582 C C . GLU A 1 74 ? -1.921 -18.343 0.932 1.00 66.00 74 GLU A C 1
ATOM 584 O O . GLU A 1 74 ? -1.494 -19.236 1.660 1.00 66.00 74 GLU A O 1
ATOM 589 N N . ASN A 1 75 ? -1.601 -17.060 1.149 1.00 67.75 75 ASN A N 1
ATOM 590 C CA . ASN A 1 75 ? -0.642 -16.613 2.168 1.00 67.75 75 ASN A CA 1
ATOM 591 C C . ASN A 1 75 ? -1.249 -15.505 3.045 1.00 67.75 75 ASN A C 1
ATOM 593 O O . ASN A 1 75 ? -1.936 -14.640 2.521 1.00 67.75 75 ASN A O 1
ATOM 597 N N . ASP A 1 76 ? -0.946 -15.451 4.353 1.00 79.00 76 ASP A N 1
ATOM 598 C CA . ASP A 1 76 ? -1.358 -14.337 5.246 1.00 79.00 76 ASP A CA 1
ATOM 599 C C . ASP A 1 76 ? -0.500 -13.070 5.031 1.00 79.00 76 ASP A C 1
ATOM 601 O O . ASP A 1 76 ? 0.039 -12.461 5.956 1.00 79.00 76 ASP A O 1
ATOM 605 N N . ILE A 1 77 ? -0.294 -12.717 3.764 1.00 86.88 77 ILE A N 1
ATOM 606 C CA . ILE A 1 77 ? 0.515 -11.590 3.320 1.00 86.88 77 ILE A CA 1
ATOM 607 C C . ILE A 1 77 ? -0.340 -10.763 2.369 1.00 86.88 77 ILE A C 1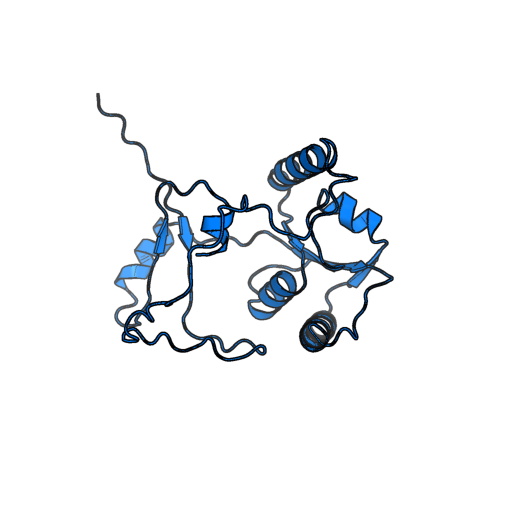
ATOM 609 O O . ILE A 1 77 ? -0.737 -11.238 1.311 1.00 86.88 77 ILE A O 1
ATOM 613 N N . ASP A 1 78 ? -0.539 -9.502 2.730 1.00 90.12 78 ASP A N 1
ATOM 614 C CA . ASP A 1 78 ? -1.204 -8.482 1.930 1.00 90.12 78 ASP A CA 1
ATOM 615 C C . ASP A 1 78 ? -0.168 -7.472 1.410 1.00 90.12 78 ASP A C 1
ATOM 617 O O . ASP A 1 78 ? 0.751 -7.056 2.131 1.00 90.12 78 ASP A O 1
ATOM 621 N N . TYR A 1 79 ? -0.324 -7.050 0.157 1.00 93.81 79 TYR A N 1
ATOM 622 C CA . TYR A 1 79 ? 0.495 -6.008 -0.457 1.00 93.81 79 TYR A CA 1
ATOM 623 C C . TYR A 1 79 ? -0.309 -4.718 -0.600 1.00 93.81 79 TYR A C 1
ATOM 625 O O . TYR A 1 79 ? -1.127 -4.554 -1.504 1.00 93.81 79 TYR A O 1
ATOM 633 N N . VAL A 1 80 ? 0.004 -3.740 0.246 1.00 94.56 80 VAL A N 1
ATOM 634 C CA . VAL A 1 80 ? -0.589 -2.404 0.200 1.00 94.56 80 VAL A CA 1
ATOM 635 C C . VAL A 1 80 ? 0.286 -1.497 -0.651 1.00 94.56 80 VAL A C 1
ATOM 637 O O . VAL A 1 80 ? 1.431 -1.213 -0.311 1.00 94.56 80 VAL A O 1
ATOM 640 N N . TYR A 1 81 ? -0.246 -1.001 -1.760 1.00 94.62 81 TYR A N 1
ATOM 641 C CA . TYR A 1 81 ? 0.525 -0.222 -2.723 1.00 94.62 81 TYR A CA 1
ATOM 642 C C . TYR A 1 81 ? -0.041 1.182 -2.937 1.00 94.62 81 TYR A C 1
ATOM 644 O O . TYR A 1 81 ? -1.244 1.430 -2.841 1.00 94.62 81 TYR A O 1
ATOM 652 N N . GLY A 1 82 ? 0.855 2.119 -3.248 1.00 92.75 82 GLY A N 1
ATOM 653 C CA . GLY A 1 82 ? 0.520 3.526 -3.432 1.00 92.75 82 GLY A CA 1
ATOM 654 C C . GLY A 1 82 ? 0.643 4.366 -2.161 1.00 92.75 82 GLY A C 1
ATOM 655 O O . GLY A 1 82 ? 0.351 3.930 -1.053 1.00 92.75 82 GLY A O 1
ATOM 656 N N . VAL A 1 83 ? 1.064 5.619 -2.349 1.00 92.81 83 VAL A N 1
ATOM 657 C CA . VAL A 1 83 ? 1.404 6.554 -1.262 1.00 92.81 83 VAL A CA 1
ATOM 658 C C . VAL A 1 83 ? 0.267 6.716 -0.255 1.00 92.81 83 VAL A C 1
ATOM 660 O O . VAL A 1 83 ? 0.505 6.592 0.938 1.00 92.81 83 VAL A O 1
ATOM 663 N N . ASN A 1 84 ? -0.963 6.936 -0.725 1.00 91.75 84 ASN A N 1
ATOM 664 C CA . ASN A 1 84 ? -2.105 7.172 0.160 1.00 91.75 84 ASN A CA 1
ATOM 665 C C . ASN A 1 84 ? -2.430 5.933 1.001 1.00 91.75 84 ASN A C 1
ATOM 667 O O . ASN A 1 84 ? -2.548 6.042 2.215 1.00 91.75 84 ASN A O 1
ATOM 671 N N . SER A 1 85 ? -2.510 4.759 0.371 1.00 93.69 85 SER A N 1
ATOM 672 C CA . SER A 1 85 ? -2.814 3.497 1.050 1.00 93.69 85 SER A CA 1
ATOM 673 C C . SER A 1 85 ? -1.750 3.155 2.097 1.00 93.69 85 SER A C 1
ATOM 675 O O . SER A 1 85 ? -2.083 2.825 3.232 1.00 93.69 85 SER A O 1
ATOM 677 N N . VAL A 1 86 ? -0.469 3.317 1.746 1.00 96.12 86 VAL A N 1
ATOM 678 C CA . VAL A 1 86 ? 0.667 3.131 2.664 1.00 96.12 86 VAL A CA 1
ATOM 679 C C . VAL A 1 86 ? 0.588 4.115 3.835 1.00 96.12 86 VAL A C 1
ATOM 681 O O . VAL A 1 86 ? 0.706 3.698 4.987 1.00 96.12 86 VAL A O 1
ATOM 684 N N . SER A 1 87 ? 0.329 5.403 3.581 1.00 94.69 87 SER A N 1
ATOM 685 C CA . SER A 1 87 ? 0.127 6.388 4.652 1.00 94.69 87 SER A CA 1
ATOM 686 C C . SER A 1 87 ? -1.037 6.006 5.569 1.00 94.69 87 SER A C 1
ATOM 688 O O . SER A 1 87 ? -0.880 6.053 6.784 1.00 94.69 87 SER A O 1
ATOM 690 N N . SER A 1 88 ? -2.180 5.585 5.021 1.00 93.00 88 SER A N 1
ATOM 691 C CA . SER A 1 88 ? -3.347 5.185 5.816 1.00 93.00 88 SER A CA 1
ATOM 692 C C . SER A 1 88 ? -3.060 3.993 6.727 1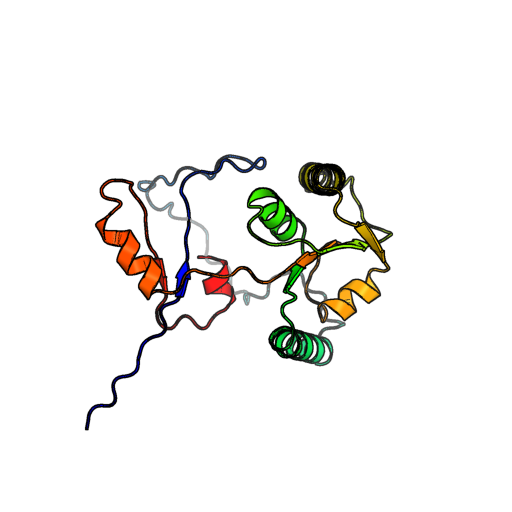.00 93.00 88 SER A C 1
ATOM 694 O O . SER A 1 88 ? -3.532 3.976 7.862 1.00 93.00 88 SER A O 1
ATOM 696 N N . VAL A 1 89 ? -2.276 3.011 6.269 1.00 94.81 89 VAL A N 1
ATOM 697 C CA . VAL A 1 89 ? -1.868 1.878 7.113 1.00 94.81 89 VAL A CA 1
ATOM 698 C C . VAL A 1 89 ? -0.969 2.337 8.259 1.00 94.81 89 VAL A C 1
ATOM 700 O O . VAL A 1 89 ? -1.195 1.932 9.398 1.00 94.81 89 VAL A O 1
ATOM 703 N N . LEU A 1 90 ? -0.000 3.219 7.994 1.00 95.50 90 LEU A N 1
ATOM 704 C CA . LEU A 1 90 ? 0.885 3.757 9.033 1.00 95.50 90 LEU A CA 1
ATOM 705 C C . LEU A 1 90 ? 0.124 4.565 10.089 1.00 95.50 90 LEU A C 1
ATOM 707 O O . LEU A 1 90 ? 0.400 4.399 11.279 1.00 95.50 90 LEU A O 1
ATOM 711 N N . VAL A 1 91 ? -0.843 5.386 9.662 1.00 94.19 91 VAL A N 1
ATOM 712 C CA . VAL A 1 91 ? -1.696 6.184 10.557 1.00 94.19 91 VAL A CA 1
ATOM 713 C C . VAL A 1 91 ? -2.529 5.277 11.456 1.00 94.19 91 VAL A C 1
ATOM 715 O O . VAL A 1 91 ? -2.497 5.434 12.671 1.00 94.19 91 VAL A O 1
ATOM 718 N N . LYS A 1 92 ? -3.235 4.298 10.874 1.00 91.31 92 LYS A N 1
ATOM 719 C CA . LYS A 1 92 ? -4.131 3.417 11.635 1.00 91.31 92 LYS A CA 1
ATOM 720 C C . LYS A 1 92 ? -3.377 2.446 12.541 1.00 91.31 92 LYS A C 1
ATOM 722 O O . LYS A 1 92 ? -3.855 2.133 13.622 1.00 91.31 92 LYS A O 1
ATOM 727 N N . ASN A 1 93 ? -2.212 1.965 12.100 1.00 90.62 93 ASN A N 1
ATOM 728 C CA . ASN A 1 93 ? -1.371 1.024 12.845 1.00 90.62 93 ASN A CA 1
ATOM 729 C C . ASN A 1 93 ? -2.124 -0.238 13.331 1.00 90.62 93 ASN A C 1
ATOM 731 O O . ASN A 1 93 ? -1.891 -0.741 14.424 1.00 90.62 93 ASN A O 1
ATOM 735 N N . GLU A 1 94 ? -3.054 -0.739 12.513 1.00 88.94 94 GLU A N 1
ATOM 736 C CA . GLU A 1 94 ? -3.936 -1.874 12.844 1.00 88.94 94 GLU A CA 1
ATOM 737 C C . GLU A 1 94 ? -3.446 -3.218 12.277 1.00 88.94 94 GLU A C 1
ATOM 739 O O . GLU A 1 94 ? -4.155 -4.220 12.352 1.00 88.94 94 GLU A O 1
ATOM 744 N N . ARG A 1 95 ? -2.278 -3.243 11.628 1.00 90.38 95 ARG A N 1
ATOM 745 C CA . ARG A 1 95 ? -1.724 -4.428 10.958 1.00 90.38 95 ARG A CA 1
ATOM 746 C C . ARG A 1 95 ? -0.238 -4.549 11.264 1.00 90.38 95 ARG A C 1
ATOM 748 O O . ARG A 1 95 ? 0.430 -3.532 11.455 1.00 90.38 95 ARG A O 1
ATOM 755 N N . THR A 1 96 ? 0.289 -5.768 11.226 1.00 92.56 96 THR A N 1
ATOM 756 C CA . THR A 1 96 ? 1.735 -5.989 11.313 1.00 92.56 96 THR A CA 1
ATOM 757 C C . THR A 1 96 ? 2.373 -5.646 9.973 1.00 92.56 96 THR A C 1
ATOM 759 O O . THR A 1 96 ? 1.925 -6.108 8.925 1.00 92.56 96 THR A O 1
ATOM 762 N N . ILE A 1 97 ? 3.419 -4.820 10.005 1.00 95.88 97 ILE A N 1
ATOM 763 C CA . ILE A 1 97 ? 4.150 -4.380 8.814 1.00 95.88 97 ILE A CA 1
ATOM 764 C C . ILE A 1 97 ? 5.482 -5.123 8.773 1.00 95.88 97 ILE A C 1
ATOM 766 O O . ILE A 1 97 ? 6.306 -4.969 9.671 1.00 95.88 97 ILE A O 1
ATOM 770 N N . HIS A 1 98 ? 5.700 -5.924 7.732 1.00 95.69 98 HIS A N 1
ATOM 771 C CA . HIS A 1 98 ? 6.912 -6.731 7.593 1.00 95.69 98 HIS A CA 1
ATOM 772 C C . HIS A 1 98 ? 8.049 -5.946 6.946 1.00 95.69 98 HIS A C 1
ATOM 774 O O . HIS A 1 98 ? 9.187 -5.982 7.409 1.00 95.69 98 HIS A O 1
ATOM 780 N N . SER A 1 99 ? 7.756 -5.259 5.841 1.00 97.25 99 SER A N 1
ATOM 781 C CA . SER A 1 99 ? 8.731 -4.432 5.134 1.00 97.25 99 SER A CA 1
ATOM 782 C C . SER A 1 99 ? 8.055 -3.478 4.154 1.00 97.25 99 SER A C 1
ATOM 784 O O . SER A 1 99 ? 6.885 -3.644 3.797 1.00 97.25 99 SER A O 1
ATOM 786 N N . VAL A 1 100 ? 8.810 -2.483 3.694 1.00 97.69 100 VAL A N 1
ATOM 787 C CA . VAL A 1 100 ? 8.414 -1.586 2.608 1.00 97.69 100 VAL A CA 1
ATOM 788 C C . VAL A 1 100 ? 9.414 -1.691 1.467 1.00 97.69 100 VAL A C 1
ATOM 790 O O . VAL A 1 100 ? 10.617 -1.521 1.652 1.00 97.69 100 VAL A O 1
ATOM 793 N N . LEU A 1 101 ? 8.903 -1.957 0.272 1.00 97.88 101 LEU A N 1
ATOM 794 C CA . LEU A 1 101 ? 9.638 -1.977 -0.981 1.00 97.88 101 LEU A CA 1
ATOM 795 C C . LEU A 1 101 ? 9.464 -0.632 -1.687 1.00 97.88 101 LEU A C 1
ATOM 797 O O . LEU A 1 101 ? 8.343 -0.166 -1.903 1.00 97.88 101 LEU A O 1
ATOM 801 N N . VAL A 1 102 ? 10.574 -0.011 -2.073 1.00 97.31 102 VAL A N 1
ATOM 802 C CA . VAL A 1 102 ? 10.586 1.311 -2.708 1.00 97.31 102 VAL A CA 1
ATOM 803 C C . VAL A 1 102 ? 11.383 1.254 -4.002 1.00 97.31 102 VAL A C 1
ATOM 805 O O . VAL A 1 102 ? 12.416 0.590 -4.078 1.00 97.31 102 VAL A O 1
ATOM 808 N N . ASN A 1 103 ? 10.925 1.963 -5.031 1.00 96.88 103 ASN A N 1
ATOM 809 C CA . ASN A 1 103 ? 11.708 2.115 -6.251 1.00 96.88 103 ASN A CA 1
ATOM 810 C C . ASN A 1 103 ? 13.011 2.869 -5.942 1.00 96.88 103 ASN A C 1
ATOM 812 O O . ASN A 1 103 ? 12.971 3.974 -5.405 1.00 96.88 103 ASN A O 1
ATOM 816 N N . GLU A 1 104 ? 14.149 2.332 -6.370 1.00 95.38 104 GLU A N 1
ATOM 817 C CA . GLU A 1 104 ? 15.462 2.994 -6.300 1.00 95.38 104 GLU A CA 1
ATOM 818 C C . GLU A 1 104 ? 15.446 4.416 -6.887 1.00 95.38 104 GLU A C 1
ATOM 820 O O . GLU A 1 104 ? 16.176 5.292 -6.434 1.00 95.38 104 GLU A O 1
ATOM 825 N N . LYS A 1 105 ? 14.591 4.665 -7.890 1.00 94.00 105 LYS A N 1
ATOM 826 C CA . LYS A 1 105 ? 14.477 5.952 -8.597 1.00 94.00 105 LYS A CA 1
ATOM 827 C C . LYS A 1 105 ? 13.282 6.804 -8.145 1.00 94.00 105 LYS A C 1
ATOM 829 O O . LYS A 1 105 ? 12.809 7.650 -8.912 1.00 94.00 105 LYS A O 1
ATOM 834 N N . ILE A 1 106 ? 12.750 6.577 -6.943 1.00 91.44 106 ILE A N 1
ATOM 835 C CA . ILE A 1 106 ? 11.583 7.311 -6.438 1.00 91.44 106 ILE A CA 1
ATOM 836 C C . ILE A 1 106 ? 11.846 8.824 -6.344 1.00 91.44 106 ILE A C 1
ATOM 838 O O . ILE A 1 106 ? 12.873 9.288 -5.852 1.00 91.44 106 ILE A O 1
ATOM 842 N N . ARG A 1 107 ? 10.883 9.634 -6.802 1.00 89.19 107 ARG A N 1
ATOM 843 C CA . ARG A 1 107 ? 10.977 11.104 -6.773 1.00 89.19 107 ARG A CA 1
ATOM 844 C C . ARG A 1 107 ? 10.316 11.684 -5.522 1.00 89.19 107 ARG A C 1
ATOM 846 O O . ARG A 1 107 ? 9.165 12.119 -5.568 1.00 89.19 107 ARG A O 1
ATOM 853 N N . LEU A 1 108 ? 11.071 11.757 -4.428 1.00 85.94 108 LEU A N 1
ATOM 854 C CA . LEU A 1 108 ? 10.589 12.241 -3.122 1.00 85.94 108 LEU A CA 1
ATOM 855 C C . LEU A 1 108 ? 10.179 13.7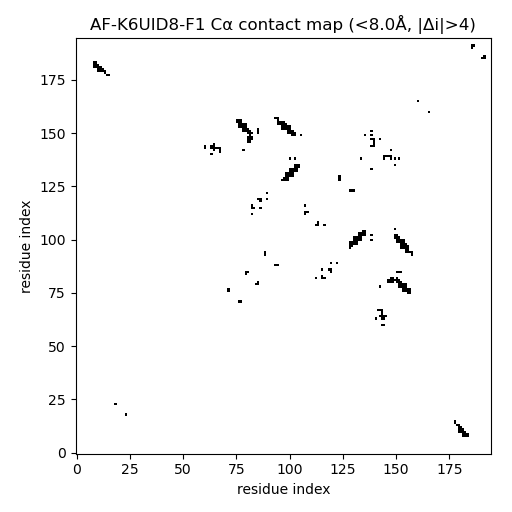26 -3.118 1.00 85.94 108 LEU A C 1
ATOM 857 O O . LEU A 1 108 ? 9.270 14.130 -2.396 1.00 85.94 108 LEU A O 1
ATOM 861 N N . ASN A 1 109 ? 10.797 14.541 -3.977 1.00 81.75 109 ASN A N 1
ATOM 862 C CA . ASN A 1 109 ? 10.613 15.997 -3.994 1.00 81.75 109 ASN A CA 1
ATOM 863 C C . ASN A 1 109 ? 9.409 16.485 -4.815 1.00 81.75 109 ASN A C 1
ATOM 865 O O . ASN A 1 109 ? 9.245 17.689 -5.017 1.00 81.75 109 ASN A O 1
ATOM 869 N N . LYS A 1 110 ? 8.541 15.588 -5.301 1.00 82.19 110 LYS A N 1
ATOM 870 C CA . LYS A 1 110 ? 7.348 16.000 -6.053 1.00 82.19 110 LYS A CA 1
ATOM 871 C C . LYS A 1 110 ? 6.407 16.789 -5.135 1.00 82.19 110 LYS A C 1
ATOM 873 O O . LYS A 1 110 ? 5.893 16.234 -4.165 1.00 82.19 110 LYS A O 1
ATOM 878 N N . LYS A 1 111 ? 6.139 18.062 -5.465 1.00 76.50 111 LYS A N 1
ATOM 879 C CA . LYS A 1 111 ? 5.359 19.010 -4.634 1.00 76.50 111 LYS A CA 1
ATOM 880 C C . LYS A 1 111 ? 4.062 18.408 -4.080 1.00 76.50 111 LYS A C 1
ATOM 882 O O . LYS A 1 111 ? 3.772 18.569 -2.905 1.00 76.50 111 LYS A O 1
ATOM 887 N N . THR A 1 112 ? 3.336 17.648 -4.901 1.00 79.50 112 THR A N 1
ATOM 888 C CA . THR A 1 112 ? 2.045 17.040 -4.540 1.00 79.50 112 THR A CA 1
ATOM 889 C C . THR A 1 112 ? 2.133 15.899 -3.521 1.00 79.50 112 THR A C 1
ATOM 891 O O . THR A 1 112 ? 1.110 15.515 -2.975 1.00 79.50 112 THR A O 1
ATOM 894 N N . ARG A 1 113 ? 3.309 15.289 -3.310 1.00 82.06 113 ARG A N 1
ATOM 895 C CA . ARG A 1 113 ? 3.480 14.090 -2.460 1.00 82.06 113 ARG A CA 1
ATOM 896 C C . ARG A 1 113 ? 4.608 14.211 -1.433 1.00 82.06 113 ARG A C 1
ATOM 898 O O . ARG A 1 113 ? 4.794 13.302 -0.634 1.00 82.06 113 ARG A O 1
ATOM 905 N N . LYS A 1 114 ? 5.343 15.329 -1.424 1.00 87.19 114 LYS A N 1
ATOM 906 C CA . LYS A 1 114 ? 6.510 15.553 -0.557 1.00 87.19 114 LYS A CA 1
ATOM 907 C C . LYS A 1 114 ? 6.195 15.338 0.927 1.00 87.19 114 LYS A C 1
ATOM 909 O O . LYS A 1 114 ? 6.949 14.661 1.615 1.00 87.19 114 LYS A O 1
ATOM 914 N N . GLN A 1 115 ? 5.077 15.886 1.406 1.00 89.25 115 GLN A N 1
ATOM 915 C CA . GLN A 1 115 ? 4.659 15.735 2.805 1.00 89.25 115 GLN A CA 1
ATOM 916 C C . GLN A 1 115 ? 4.316 14.281 3.151 1.00 89.25 115 GLN A C 1
ATOM 918 O O . GLN A 1 115 ? 4.759 13.790 4.184 1.00 89.25 115 GLN A O 1
ATOM 923 N N . ALA A 1 116 ? 3.597 13.582 2.268 1.00 89.88 116 ALA A N 1
ATOM 924 C CA . ALA A 1 116 ? 3.239 12.181 2.471 1.00 89.88 116 ALA A CA 1
ATOM 925 C C . ALA A 1 116 ? 4.478 11.275 2.499 1.00 89.88 116 ALA A C 1
ATOM 927 O O . ALA A 1 116 ? 4.597 10.441 3.387 1.00 89.88 116 ALA A O 1
ATOM 928 N N . TYR A 1 117 ? 5.434 11.475 1.584 1.00 93.06 117 TYR A N 1
ATOM 929 C CA . TYR A 1 117 ? 6.696 10.734 1.622 1.00 93.06 117 TYR A CA 1
ATOM 930 C C . TYR A 1 117 ? 7.482 11.014 2.896 1.00 93.06 117 TYR A C 1
ATOM 932 O O . TYR A 1 117 ? 7.946 10.065 3.514 1.00 93.06 117 TYR A O 1
ATOM 940 N N . ARG A 1 118 ? 7.590 12.282 3.314 1.00 93.81 118 ARG A N 1
ATOM 941 C CA . ARG A 1 118 ? 8.263 12.626 4.571 1.00 93.81 118 ARG A CA 1
ATOM 942 C C . ARG A 1 118 ? 7.647 11.863 5.744 1.00 93.81 118 ARG A C 1
ATOM 944 O O . ARG A 1 118 ? 8.361 11.136 6.414 1.00 93.81 118 ARG A O 1
ATOM 951 N N . TYR A 1 119 ? 6.324 11.942 5.903 1.00 95.38 119 TYR A N 1
ATOM 952 C CA . TYR A 1 119 ? 5.610 11.187 6.933 1.00 95.38 119 TYR A CA 1
ATOM 953 C C . TYR A 1 119 ? 5.903 9.682 6.855 1.00 95.38 119 TYR A C 1
ATOM 955 O O . TYR A 1 119 ? 6.298 9.088 7.849 1.00 95.38 119 TYR A O 1
ATOM 963 N N . ILE A 1 120 ? 5.778 9.075 5.668 1.00 96.38 120 ILE A N 1
ATOM 964 C CA . ILE A 1 120 ? 6.035 7.642 5.479 1.00 96.38 120 ILE A CA 1
ATOM 965 C C . ILE A 1 120 ? 7.452 7.274 5.933 1.00 96.38 120 ILE A C 1
ATOM 967 O O . ILE A 1 120 ? 7.608 6.382 6.759 1.00 96.38 120 ILE A O 1
ATOM 971 N N . PHE A 1 121 ? 8.483 7.934 5.405 1.00 96.25 121 PHE A N 1
ATOM 972 C CA . PHE A 1 121 ? 9.870 7.563 5.690 1.00 96.25 121 PHE A CA 1
ATOM 973 C C . PHE A 1 121 ? 10.266 7.843 7.143 1.00 96.25 121 PHE A C 1
ATOM 975 O O . PHE A 1 121 ? 10.966 7.021 7.736 1.00 96.25 121 PHE A O 1
ATOM 982 N N . ASP A 1 122 ? 9.775 8.935 7.729 1.00 96.81 122 ASP A N 1
ATOM 983 C CA . ASP A 1 122 ? 10.011 9.258 9.137 1.00 96.81 122 ASP A CA 1
ATOM 984 C C . ASP A 1 122 ? 9.368 8.200 10.048 1.00 96.81 122 ASP A C 1
ATOM 986 O O . ASP A 1 122 ? 10.045 7.640 10.909 1.00 96.81 122 ASP A O 1
ATOM 990 N N . THR A 1 123 ? 8.102 7.836 9.806 1.00 97.38 123 THR A N 1
ATOM 991 C CA . THR A 1 123 ? 7.399 6.813 10.597 1.00 97.38 123 THR A CA 1
ATOM 992 C C . THR A 1 123 ? 8.008 5.421 10.429 1.00 97.38 123 THR A C 1
ATOM 994 O O . THR A 1 123 ? 8.107 4.674 11.401 1.00 97.38 123 THR A O 1
ATOM 997 N N . LEU A 1 124 ? 8.438 5.044 9.219 1.00 97.31 124 LEU A N 1
ATOM 998 C CA . LEU A 1 124 ? 9.109 3.758 8.996 1.00 97.31 124 LEU A CA 1
ATOM 999 C C . LEU A 1 124 ? 10.422 3.672 9.779 1.00 97.31 124 LEU A C 1
ATOM 1001 O O . LEU A 1 124 ? 10.706 2.636 10.377 1.00 97.31 124 LEU A O 1
ATOM 1005 N N . LYS A 1 125 ? 11.192 4.765 9.814 1.00 97.00 125 LYS A N 1
ATOM 1006 C CA . LYS A 1 125 ? 12.431 4.853 10.590 1.00 97.00 125 LYS A CA 1
ATOM 1007 C C . LYS A 1 125 ? 12.160 4.789 12.093 1.00 97.00 125 LYS A C 1
ATOM 1009 O O . LYS A 1 125 ? 12.813 4.020 12.787 1.00 97.00 125 LYS A O 1
ATOM 1014 N N . GLU A 1 126 ? 11.194 5.564 12.580 1.00 97.44 126 GLU A N 1
ATOM 1015 C CA . GLU A 1 126 ? 10.801 5.600 13.993 1.00 97.44 126 GLU A CA 1
ATOM 1016 C C . GLU A 1 126 ? 10.361 4.220 14.501 1.00 97.44 126 GLU A C 1
ATOM 1018 O O . GLU A 1 126 ? 10.764 3.793 15.579 1.00 97.44 126 GLU A O 1
ATOM 1023 N N . ARG A 1 127 ? 9.587 3.485 13.695 1.00 96.75 127 ARG A N 1
ATOM 1024 C CA . ARG A 1 127 ? 9.086 2.145 14.038 1.00 96.75 127 ARG A CA 1
ATOM 1025 C C . ARG A 1 127 ? 10.063 1.013 13.707 1.00 96.75 127 ARG A C 1
ATOM 1027 O O . ARG A 1 127 ? 9.701 -0.150 13.858 1.00 96.75 127 ARG A O 1
ATOM 1034 N N . ASN A 1 128 ? 11.270 1.336 13.240 1.00 97.25 128 ASN A N 1
ATOM 1035 C CA . ASN A 1 128 ? 12.285 0.373 12.813 1.00 97.25 128 ASN A CA 1
ATOM 1036 C C . ASN A 1 128 ? 11.764 -0.656 11.783 1.00 97.25 128 ASN A C 1
ATOM 1038 O O . ASN A 1 128 ? 12.068 -1.848 11.850 1.00 97.25 128 ASN A O 1
ATOM 1042 N N . ILE A 1 129 ? 10.944 -0.200 10.831 1.00 97.44 129 ILE A N 1
ATOM 1043 C CA . ILE A 1 129 ? 10.385 -1.046 9.774 1.00 97.44 129 ILE A CA 1
ATOM 1044 C C . ILE A 1 129 ? 11.387 -1.121 8.610 1.00 97.44 129 ILE A C 1
ATOM 1046 O O . ILE A 1 129 ? 11.786 -0.077 8.084 1.00 97.44 129 ILE A O 1
ATOM 1050 N N . PRO A 1 130 ? 11.767 -2.326 8.143 1.00 97.75 130 PRO A N 1
ATOM 1051 C CA . PRO A 1 130 ? 12.733 -2.478 7.061 1.00 97.75 130 PRO A CA 1
ATOM 1052 C C . PRO A 1 130 ? 12.272 -1.830 5.753 1.00 97.75 130 PRO A C 1
ATOM 1054 O O . PRO A 1 130 ? 11.196 -2.138 5.235 1.00 97.75 130 PRO A O 1
ATOM 1057 N N . ILE A 1 131 ? 13.140 -1.002 5.169 1.00 97.62 131 ILE A N 1
ATOM 1058 C CA . ILE A 1 131 ? 12.958 -0.424 3.835 1.00 97.62 131 ILE A CA 1
ATOM 1059 C C . ILE A 1 131 ? 13.944 -1.096 2.885 1.00 97.62 131 ILE A C 1
ATOM 1061 O O . ILE A 1 131 ? 15.152 -1.046 3.103 1.00 97.62 131 ILE A O 1
ATOM 1065 N N . ARG A 1 132 ? 13.439 -1.718 1.820 1.00 97.44 132 ARG A N 1
ATOM 1066 C CA . ARG A 1 132 ? 14.260 -2.325 0.768 1.00 97.44 132 ARG A CA 1
ATOM 1067 C C . ARG A 1 132 ? 14.044 -1.575 -0.535 1.00 97.44 132 ARG A C 1
ATOM 1069 O O . ARG A 1 132 ? 12.911 -1.327 -0.946 1.00 97.44 132 ARG A O 1
ATOM 1076 N N . THR A 1 133 ? 15.132 -1.229 -1.200 1.00 96.81 133 THR A N 1
ATOM 1077 C CA . THR A 1 133 ? 15.082 -0.614 -2.523 1.00 96.81 133 THR A CA 1
ATOM 1078 C C . THR A 1 133 ? 15.089 -1.688 -3.605 1.00 96.81 133 THR A C 1
ATOM 1080 O O . THR A 1 133 ? 15.688 -2.753 -3.455 1.00 96.81 133 THR A O 1
ATOM 1083 N N . THR A 1 134 ? 14.363 -1.445 -4.692 1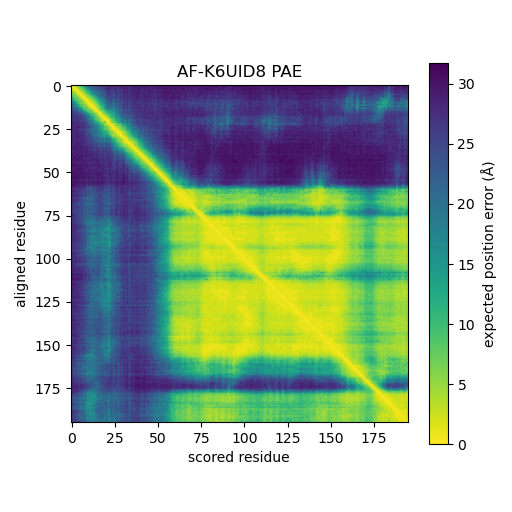.00 96.94 134 THR A N 1
ATOM 1084 C CA . THR A 1 134 ? 14.356 -2.338 -5.851 1.00 96.94 134 THR A CA 1
ATOM 1085 C C . THR A 1 134 ? 13.991 -1.599 -7.138 1.00 96.94 134 THR A C 1
ATOM 1087 O O . THR A 1 134 ? 13.550 -0.450 -7.118 1.00 96.94 134 THR A O 1
ATOM 1090 N N . SER A 1 135 ? 14.147 -2.256 -8.286 1.00 96.75 135 SER A N 1
ATOM 1091 C CA . SER A 1 135 ? 13.780 -1.685 -9.584 1.00 96.75 135 SER A CA 1
ATOM 1092 C C . SER A 1 135 ? 12.259 -1.588 -9.766 1.00 96.75 135 SER A C 1
ATOM 1094 O O . SER A 1 135 ? 11.521 -2.482 -9.349 1.00 96.75 135 SER A O 1
ATOM 1096 N N . LYS A 1 136 ? 11.792 -0.579 -10.512 1.00 94.56 136 LYS A N 1
ATOM 1097 C CA . LYS A 1 136 ? 10.373 -0.436 -10.886 1.00 94.56 136 LYS A CA 1
ATOM 1098 C C . LYS A 1 136 ? 9.771 -1.708 -11.497 1.00 94.56 136 LYS A C 1
ATOM 1100 O O . LYS A 1 136 ? 8.689 -2.108 -11.101 1.00 94.56 136 LYS A O 1
ATOM 1105 N N . ARG A 1 137 ? 10.500 -2.377 -12.398 1.00 94.06 137 ARG A N 1
ATOM 1106 C CA . ARG A 1 137 ? 10.035 -3.610 -13.052 1.00 94.06 137 ARG A CA 1
ATOM 1107 C C . ARG A 1 137 ? 9.723 -4.720 -12.046 1.00 94.06 137 ARG A C 1
ATOM 1109 O O . ARG A 1 137 ? 8.713 -5.392 -12.186 1.00 94.06 137 ARG A O 1
ATOM 1116 N N . LYS A 1 138 ? 10.565 -4.885 -11.020 1.00 94.75 138 LYS A N 1
ATOM 1117 C CA . LYS A 1 138 ? 10.329 -5.867 -9.949 1.00 94.75 138 LYS A CA 1
ATOM 1118 C C . LYS A 1 138 ? 9.086 -5.525 -9.126 1.00 94.75 138 LYS A C 1
ATOM 1120 O O . LYS A 1 138 ? 8.361 -6.435 -8.751 1.00 94.75 138 LYS A O 1
ATOM 1125 N N . LEU A 1 139 ? 8.828 -4.239 -8.873 1.00 94.62 139 LEU A N 1
ATOM 1126 C CA . LEU A 1 139 ? 7.591 -3.801 -8.216 1.00 94.62 139 LEU A CA 1
ATOM 1127 C C . LEU A 1 139 ? 6.367 -4.080 -9.096 1.00 94.62 139 LEU A C 1
ATOM 1129 O O . LEU A 1 139 ? 5.396 -4.643 -8.606 1.00 94.62 139 LEU A O 1
ATOM 1133 N N . ASP A 1 140 ? 6.438 -3.737 -10.387 1.00 93.06 140 ASP A N 1
ATOM 1134 C CA . ASP A 1 140 ? 5.369 -4.005 -11.352 1.00 93.06 140 ASP A CA 1
ATOM 1135 C C . ASP A 1 140 ? 5.057 -5.509 -11.407 1.00 93.06 140 ASP A C 1
ATOM 1137 O O . ASP A 1 140 ? 3.896 -5.896 -11.328 1.00 93.06 140 ASP A O 1
ATOM 1141 N N . ASP A 1 141 ? 6.073 -6.371 -11.494 1.00 91.25 141 ASP A N 1
ATOM 1142 C CA . ASP A 1 141 ? 5.874 -7.823 -11.531 1.00 91.25 141 ASP A CA 1
ATOM 1143 C C . ASP A 1 141 ? 5.330 -8.372 -10.198 1.00 91.25 141 ASP A C 1
ATOM 1145 O O . ASP A 1 141 ? 4.460 -9.243 -10.223 1.00 91.25 141 ASP A O 1
ATOM 1149 N N . LEU A 1 142 ? 5.769 -7.833 -9.051 1.00 91.19 142 LEU A N 1
ATOM 1150 C CA . LEU A 1 142 ? 5.320 -8.263 -7.721 1.00 91.19 142 LEU A CA 1
ATOM 1151 C C . LEU A 1 142 ? 3.813 -8.087 -7.525 1.00 91.19 142 LEU A C 1
ATOM 1153 O O . LEU A 1 142 ? 3.167 -8.988 -7.007 1.00 91.19 142 LEU A O 1
ATOM 1157 N N . VAL A 1 143 ? 3.255 -6.945 -7.935 1.00 90.44 143 VAL A N 1
ATOM 1158 C CA . VAL A 1 143 ? 1.815 -6.657 -7.802 1.00 90.44 143 VAL A CA 1
ATOM 1159 C C . VAL A 1 143 ? 1.073 -6.822 -9.125 1.00 90.44 143 VAL A C 1
ATOM 1161 O O . VAL A 1 143 ? 0.118 -6.104 -9.399 1.00 90.44 143 VAL A O 1
ATOM 1164 N N . GLY 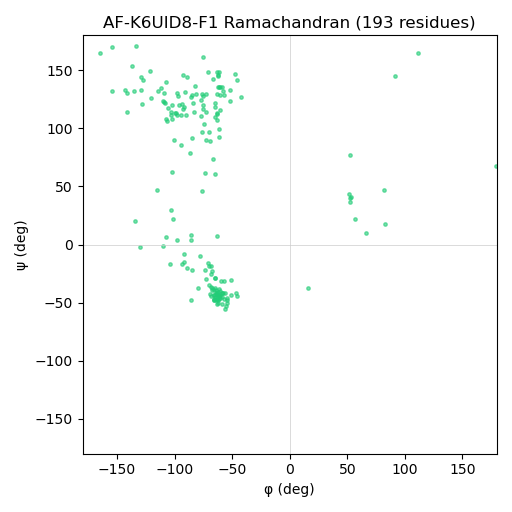A 1 144 ? 1.538 -7.704 -10.013 1.00 89.06 144 GLY A N 1
ATOM 1165 C CA . GLY A 1 144 ? 0.844 -8.029 -11.264 1.00 89.06 144 GLY A CA 1
ATOM 1166 C C . GLY A 1 144 ? 0.558 -6.831 -12.187 1.00 89.06 144 GLY A C 1
ATOM 1167 O O . GLY A 1 144 ? -0.346 -6.886 -13.014 1.00 89.06 144 GLY A O 1
ATOM 1168 N N . GLY A 1 145 ? 1.293 -5.727 -12.059 1.00 88.56 145 GLY A N 1
ATOM 1169 C CA . GLY A 1 145 ? 1.104 -4.486 -12.808 1.00 88.56 145 GLY A CA 1
ATOM 1170 C C . GLY A 1 145 ? 0.024 -3.559 -12.239 1.00 88.56 145 GLY A C 1
ATOM 1171 O O . GLY A 1 145 ? -0.486 -2.698 -12.966 1.00 88.56 145 GLY A O 1
ATOM 1172 N N . PHE A 1 146 ? -0.390 -3.725 -10.979 1.00 89.69 146 PHE A N 1
ATOM 1173 C CA . PHE A 1 146 ? -1.205 -2.726 -10.281 1.00 89.69 146 PHE A CA 1
ATOM 1174 C C . PHE A 1 146 ? -0.407 -1.424 -10.049 1.00 89.69 146 PHE A C 1
ATOM 1176 O O . PHE A 1 146 ? 0.798 -1.458 -9.796 1.00 89.69 146 PHE A O 1
ATOM 1183 N N . PRO A 1 147 ? -1.050 -0.244 -10.156 1.00 90.81 147 PRO A N 1
ATOM 1184 C CA . PRO A 1 147 ? -0.365 1.041 -10.054 1.00 90.81 147 PRO A CA 1
ATOM 1185 C C . PRO A 1 147 ? 0.116 1.312 -8.621 1.00 90.81 147 PRO A C 1
ATOM 1187 O O . PRO A 1 147 ? -0.614 1.838 -7.784 1.00 90.81 147 PRO A O 1
ATOM 1190 N N . HIS A 1 148 ? 1.387 1.020 -8.352 1.00 93.44 148 HIS A N 1
ATOM 1191 C CA . HIS A 1 148 ? 1.962 1.105 -7.007 1.00 93.44 148 HIS A CA 1
ATOM 1192 C C . HIS A 1 148 ? 2.616 2.453 -6.661 1.00 93.44 148 HIS A C 1
ATOM 1194 O O . HIS A 1 148 ? 2.966 2.697 -5.512 1.00 93.44 148 HIS A O 1
ATOM 1200 N N . ASN A 1 149 ? 2.776 3.374 -7.619 1.00 91.31 149 ASN A N 1
ATOM 1201 C CA . ASN A 1 149 ? 3.384 4.695 -7.378 1.00 91.31 149 ASN A CA 1
ATOM 1202 C C . ASN A 1 149 ? 4.754 4.633 -6.662 1.00 91.31 149 ASN A C 1
ATOM 1204 O O . ASN A 1 149 ? 5.014 5.424 -5.752 1.00 91.31 149 ASN A O 1
ATOM 1208 N N . ASP A 1 150 ? 5.611 3.700 -7.086 1.00 94.81 150 ASP A N 1
ATOM 1209 C CA . ASP A 1 150 ? 6.982 3.515 -6.587 1.00 94.81 150 ASP A CA 1
ATOM 1210 C C . ASP A 1 150 ? 7.115 3.052 -5.121 1.00 94.81 150 ASP A C 1
ATOM 1212 O O . ASP A 1 150 ? 8.231 3.021 -4.606 1.00 94.81 150 ASP A O 1
ATOM 1216 N N . ILE A 1 151 ? 6.018 2.655 -4.464 1.00 96.62 151 ILE A N 1
ATOM 1217 C CA . ILE A 1 151 ? 6.032 2.166 -3.079 1.00 96.62 151 ILE A CA 1
ATOM 1218 C C . ILE A 1 151 ? 5.027 1.028 -2.855 1.00 96.62 151 ILE A C 1
ATOM 1220 O O . ILE A 1 151 ? 3.864 1.120 -3.254 1.00 96.62 151 ILE A O 1
ATOM 1224 N N . ILE A 1 152 ? 5.479 -0.039 -2.200 1.00 97.56 152 ILE A N 1
ATOM 1225 C CA . ILE A 1 152 ? 4.671 -1.201 -1.816 1.00 97.56 152 ILE A CA 1
ATOM 1226 C C . ILE A 1 152 ? 5.019 -1.561 -0.375 1.00 97.56 152 ILE A C 1
ATOM 1228 O O . ILE A 1 152 ? 6.188 -1.661 -0.023 1.00 97.56 152 ILE A O 1
ATOM 1232 N N . MET A 1 153 ? 4.016 -1.765 0.461 1.00 97.44 153 MET A N 1
ATOM 1233 C CA . MET A 1 153 ? 4.153 -2.221 1.834 1.00 97.44 153 MET A CA 1
ATOM 1234 C C . MET A 1 153 ? 3.645 -3.653 1.936 1.00 97.44 153 MET A C 1
ATOM 1236 O O . MET A 1 153 ? 2.547 -3.955 1.479 1.00 97.44 153 MET A O 1
ATOM 1240 N N . GLN A 1 154 ? 4.447 -4.519 2.542 1.00 95.69 154 GLN A N 1
ATOM 1241 C CA . GLN A 1 154 ? 4.076 -5.893 2.837 1.00 95.69 154 GLN A CA 1
ATOM 1242 C C . GLN A 1 154 ? 3.575 -5.971 4.281 1.00 95.69 154 GLN A C 1
ATOM 1244 O O . GLN A 1 154 ? 4.314 -5.646 5.216 1.00 95.69 154 GLN A O 1
ATOM 1249 N N . THR A 1 155 ? 2.330 -6.397 4.460 1.00 94.25 155 THR A N 1
ATOM 1250 C CA . THR A 1 155 ? 1.650 -6.461 5.761 1.00 94.25 155 THR A CA 1
ATOM 1251 C C . THR A 1 155 ? 0.934 -7.789 5.947 1.00 94.25 155 THR A C 1
ATOM 1253 O O . THR A 1 155 ? 0.764 -8.523 4.983 1.00 94.25 155 THR A O 1
ATOM 1256 N N . THR A 1 156 ? 0.441 -8.065 7.149 1.00 91.38 156 THR A N 1
ATOM 1257 C CA . THR A 1 156 ? -0.623 -9.060 7.338 1.00 91.38 156 THR A CA 1
ATOM 1258 C C . THR A 1 156 ? -1.978 -8.508 6.884 1.00 91.38 156 THR A C 1
ATOM 1260 O O . THR A 1 156 ? -2.166 -7.286 6.777 1.00 91.38 156 THR A O 1
ATOM 1263 N N . TYR A 1 157 ? -2.951 -9.386 6.628 1.00 86.88 157 TYR A N 1
ATOM 1264 C CA . TYR A 1 157 ? -4.315 -8.945 6.341 1.00 86.88 157 TYR A CA 1
ATOM 1265 C C . TYR A 1 157 ? -4.929 -8.204 7.533 1.00 86.88 157 TYR A C 1
ATOM 1267 O O . TYR A 1 157 ? -4.722 -8.546 8.698 1.00 86.88 157 TYR A O 1
ATOM 1275 N N . ARG A 1 158 ? -5.767 -7.194 7.254 1.00 82.38 158 ARG A N 1
ATOM 1276 C CA . ARG A 1 158 ? -6.630 -6.626 8.299 1.00 82.38 158 ARG A CA 1
ATOM 1277 C C . ARG A 1 158 ? -7.736 -7.609 8.614 1.00 82.38 158 ARG A C 1
ATOM 1279 O O . ARG A 1 158 ? -8.648 -7.802 7.814 1.00 82.38 158 ARG A O 1
ATOM 1286 N N . THR A 1 159 ? -7.716 -8.145 9.820 1.00 76.00 159 THR A N 1
ATOM 1287 C CA . THR A 1 159 ? -8.828 -8.944 10.318 1.00 76.00 159 THR A CA 1
ATOM 1288 C C . THR A 1 159 ? -9.991 -8.037 10.711 1.00 76.00 159 THR A C 1
ATOM 1290 O O . THR A 1 159 ? -9.820 -7.104 11.498 1.00 76.00 159 THR A O 1
ATOM 1293 N N . MET A 1 160 ? -11.188 -8.319 10.199 1.00 72.69 160 MET A N 1
ATOM 1294 C CA . MET A 1 160 ? -12.422 -7.696 10.683 1.00 72.69 160 MET A CA 1
ATOM 1295 C C . MET A 1 160 ? -13.067 -8.558 11.771 1.00 72.69 160 MET A C 1
ATOM 1297 O O . MET A 1 160 ? -13.018 -9.790 11.720 1.00 72.69 160 MET A O 1
ATOM 1301 N N . LYS A 1 161 ? -13.705 -7.917 12.760 1.00 73.00 161 LYS A N 1
ATOM 1302 C CA . LYS A 1 161 ? -14.523 -8.638 13.743 1.00 73.00 161 LYS A CA 1
ATOM 1303 C C . LYS A 1 161 ? -15.669 -9.343 13.017 1.00 73.00 161 LYS A C 1
ATOM 1305 O O . LYS A 1 161 ? -16.339 -8.737 12.186 1.00 73.00 161 LYS A O 1
ATOM 1310 N N . ARG A 1 162 ? -15.935 -10.605 13.369 1.00 76.56 162 ARG A N 1
ATOM 1311 C CA . ARG A 1 162 ? -17.115 -11.315 12.851 1.00 76.56 162 ARG A CA 1
ATOM 1312 C C . ARG A 1 162 ? -18.393 -10.615 13.317 1.00 76.56 162 ARG A C 1
ATOM 1314 O O . ARG A 1 162 ? -18.451 -10.126 14.447 1.00 76.56 162 ARG A O 1
ATOM 1321 N N . GLU A 1 163 ? -19.434 -10.682 12.492 1.00 75.19 163 GLU A N 1
ATOM 1322 C CA . GLU A 1 163 ? -20.769 -10.122 12.755 1.00 75.19 163 GLU A CA 1
ATOM 1323 C C . GLU A 1 163 ? -21.281 -10.439 14.173 1.00 75.19 163 GLU A C 1
ATOM 1325 O O . GLU A 1 163 ? -21.725 -9.557 14.900 1.00 75.19 163 GLU A O 1
ATOM 1330 N N . LYS A 1 164 ? -21.125 -11.688 14.629 1.00 77.06 164 LYS A N 1
ATOM 1331 C CA . LYS A 1 164 ? -21.571 -12.125 15.963 1.00 77.06 164 LYS A CA 1
ATOM 1332 C C . LYS A 1 164 ? -20.921 -11.351 17.115 1.00 77.06 164 LYS A C 1
ATOM 1334 O O . LYS A 1 164 ? -21.537 -11.202 18.165 1.00 77.06 164 LYS A O 1
ATOM 1339 N N . HIS A 1 165 ? -19.678 -10.895 16.952 1.00 74.81 165 HIS A N 1
ATOM 1340 C CA . HIS A 1 165 ? -19.004 -10.059 17.950 1.00 74.81 165 HIS A CA 1
ATOM 1341 C C . HIS A 1 165 ? -19.458 -8.606 17.844 1.00 74.81 165 HIS A C 1
ATOM 1343 O O . HIS A 1 165 ? -19.673 -7.965 18.868 1.00 74.81 165 HIS A O 1
ATOM 1349 N N . PHE A 1 166 ? -19.682 -8.120 16.622 1.00 72.88 166 PHE A N 1
ATOM 1350 C CA . PHE A 1 166 ? -20.239 -6.794 16.383 1.00 72.88 166 PHE A CA 1
ATOM 1351 C C . PHE A 1 166 ? -21.620 -6.624 17.038 1.00 72.88 166 PHE A C 1
ATOM 1353 O O . PHE A 1 166 ? -21.810 -5.715 17.843 1.00 72.88 166 PHE A O 1
ATOM 1360 N N . LEU A 1 167 ? -22.551 -7.550 16.789 1.00 72.38 167 LEU A N 1
ATOM 1361 C CA . LEU A 1 167 ? -23.915 -7.491 17.329 1.00 72.38 167 LEU A CA 1
ATOM 1362 C C . LEU A 1 167 ? -23.965 -7.607 18.861 1.00 72.38 167 LEU A C 1
ATOM 1364 O O . LEU A 1 167 ? -24.854 -7.042 19.488 1.00 72.38 167 LEU A O 1
ATOM 1368 N N . LYS A 1 168 ? -23.001 -8.299 19.486 1.00 71.88 168 LYS A N 1
ATOM 1369 C CA . LYS A 1 168 ? -22.890 -8.385 20.956 1.00 71.88 168 LYS A CA 1
ATOM 1370 C C . LYS A 1 168 ? -22.410 -7.081 21.598 1.00 71.88 168 LYS A C 1
ATOM 1372 O O . LYS A 1 168 ? -22.750 -6.810 22.748 1.00 71.88 168 LYS A O 1
ATOM 1377 N N . GLU A 1 169 ? -21.608 -6.298 20.882 1.00 66.69 169 GLU A N 1
ATOM 1378 C CA . GLU A 1 169 ? -21.098 -4.999 21.337 1.00 66.69 169 GLU A CA 1
ATOM 1379 C C . GLU A 1 169 ? -22.091 -3.854 21.055 1.00 66.69 169 GLU A C 1
ATOM 1381 O O . GLU A 1 169 ? -22.055 -2.833 21.743 1.00 66.69 169 GLU A O 1
ATOM 1386 N N . TYR A 1 170 ? -22.999 -4.043 20.090 1.00 63.84 170 TYR A N 1
ATOM 1387 C CA . TYR A 1 170 ? -23.957 -3.045 19.605 1.00 63.84 170 TYR A CA 1
ATOM 1388 C C . TYR A 1 170 ? -24.941 -2.513 20.668 1.00 63.84 170 TYR A C 1
ATOM 1390 O O . TYR A 1 170 ? -25.046 -1.293 20.784 1.00 63.84 170 TYR A O 1
ATOM 1398 N N . PRO A 1 171 ? -25.598 -3.337 21.517 1.00 58.19 171 PRO A N 1
ATOM 1399 C CA . PRO A 1 171 ? -26.532 -2.802 22.511 1.00 58.19 171 PRO A CA 1
ATOM 1400 C C . PRO A 1 171 ? -25.843 -2.182 23.738 1.00 58.19 171 PRO A C 1
ATOM 1402 O O . PRO A 1 171 ? -26.512 -1.560 24.551 1.00 58.19 171 PRO A O 1
ATOM 1405 N N . LYS A 1 172 ? -24.520 -2.345 23.914 1.00 56.34 172 LYS A N 1
ATOM 1406 C CA . LYS A 1 172 ? -23.807 -1.859 25.115 1.00 56.34 172 LYS A CA 1
ATOM 1407 C C . LYS A 1 172 ? -23.194 -0.468 24.960 1.00 56.34 172 LYS A C 1
ATOM 1409 O O . LYS A 1 172 ? -22.842 0.149 25.959 1.00 56.34 172 LYS A O 1
ATOM 1414 N N . LYS A 1 173 ? -23.044 0.025 23.728 1.00 56.59 173 LYS A N 1
ATOM 1415 C CA . LYS A 1 173 ? -22.565 1.384 23.440 1.00 56.59 173 LYS A CA 1
ATOM 1416 C C . LYS A 1 173 ? -23.741 2.276 23.065 1.00 56.59 173 LYS A C 1
ATOM 1418 O O . LYS A 1 173 ? -23.821 2.785 21.951 1.00 56.59 173 LYS A O 1
ATOM 1423 N N . GLU A 1 174 ? -24.670 2.451 23.997 1.00 54.47 174 GLU A N 1
ATOM 1424 C CA . GLU A 1 174 ? -25.642 3.531 23.880 1.00 54.47 174 GLU A CA 1
ATOM 1425 C C . GLU A 1 174 ? -24.892 4.879 23.792 1.00 54.47 174 GLU A C 1
ATOM 1427 O O . GLU A 1 174 ? -24.007 5.161 24.599 1.00 54.47 174 GLU A O 1
ATOM 1432 N N . LYS A 1 175 ? -25.285 5.718 22.819 1.00 53.44 175 LYS A N 1
ATOM 1433 C CA . LYS A 1 175 ? -25.000 7.170 22.718 1.00 53.44 175 LYS A CA 1
ATOM 1434 C C . LYS A 1 175 ? -23.653 7.647 22.150 1.00 53.44 175 LYS A C 1
ATOM 1436 O O . LYS A 1 175 ? -23.093 8.620 22.644 1.00 53.44 175 LYS A O 1
ATOM 1441 N N . GLN A 1 176 ? -23.190 7.104 21.028 1.00 57.88 176 GLN A N 1
ATOM 1442 C CA . GLN A 1 176 ? -22.343 7.882 20.105 1.00 57.88 176 GLN A CA 1
ATOM 1443 C C . GLN A 1 176 ? -22.918 7.758 18.697 1.00 57.88 176 GLN A C 1
ATOM 1445 O O . GLN A 1 176 ? -23.287 6.656 18.303 1.00 57.88 176 GLN A O 1
ATOM 1450 N N . GLY A 1 177 ? -23.050 8.885 17.984 1.00 64.00 177 GLY A N 1
ATOM 1451 C CA . GLY A 1 177 ? -23.673 9.021 16.657 1.00 64.00 177 GLY A CA 1
ATOM 1452 C C . GLY A 1 177 ? -22.927 8.283 15.544 1.00 64.00 177 GLY A C 1
ATOM 1453 O O . GLY A 1 177 ? -22.430 8.890 14.602 1.00 64.00 177 GLY A O 1
ATOM 1454 N N . ASN A 1 178 ? -22.810 6.969 15.682 1.00 69.00 178 ASN A N 1
ATOM 1455 C CA . ASN A 1 178 ? -22.153 6.090 14.737 1.00 69.00 178 ASN A CA 1
ATOM 1456 C C . ASN A 1 178 ? -23.119 5.784 13.592 1.00 69.00 178 ASN A C 1
ATOM 1458 O O . ASN A 1 178 ? -24.254 5.367 13.824 1.00 69.00 178 ASN A O 1
ATOM 1462 N N . ILE A 1 179 ? -22.647 5.960 12.360 1.00 78.06 179 ILE A N 1
ATOM 1463 C CA . ILE A 1 179 ? -23.359 5.557 11.148 1.00 78.06 179 ILE A CA 1
ATOM 1464 C C . ILE A 1 179 ? -22.793 4.209 10.712 1.00 78.06 179 ILE A C 1
ATOM 1466 O O . ILE A 1 179 ? -21.577 4.035 10.624 1.00 78.06 179 ILE A O 1
ATOM 1470 N N . TYR A 1 180 ? -23.683 3.260 10.442 1.00 78.25 180 TYR A N 1
ATOM 1471 C CA . TYR A 1 180 ? -23.330 1.942 9.929 1.00 78.25 180 TYR A CA 1
ATOM 1472 C C . TYR A 1 180 ? -23.836 1.812 8.498 1.00 78.25 180 TYR A C 1
ATOM 1474 O O . TYR A 1 180 ? -24.979 2.167 8.212 1.00 78.25 180 TYR A O 1
ATOM 1482 N N . ILE A 1 181 ? -22.986 1.294 7.612 1.00 83.44 181 ILE A N 1
ATOM 1483 C CA . ILE A 1 181 ? -23.309 1.091 6.200 1.00 83.44 181 ILE A CA 1
ATOM 1484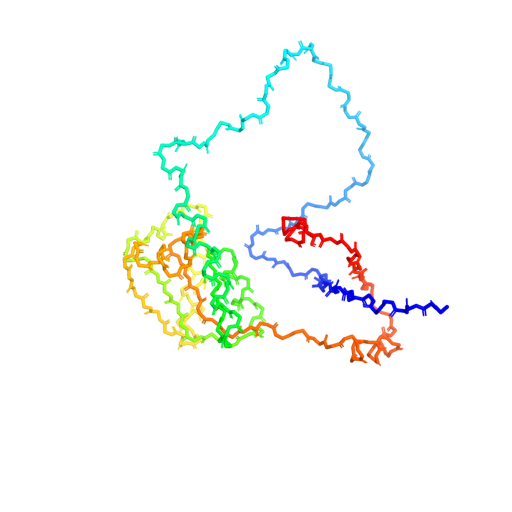 C C . ILE A 1 181 ? -23.413 -0.412 5.946 1.00 83.44 181 ILE A C 1
ATOM 1486 O O . ILE A 1 181 ? -22.472 -1.159 6.219 1.00 83.44 181 ILE A O 1
ATOM 1490 N N . CYS A 1 182 ? -24.565 -0.845 5.436 1.00 85.00 182 CYS A N 1
ATOM 1491 C CA . CYS A 1 182 ? -24.796 -2.211 4.981 1.00 85.00 182 CYS A CA 1
ATOM 1492 C C . CYS A 1 182 ? -24.730 -2.239 3.454 1.00 85.00 182 CYS A C 1
ATOM 1494 O O . CYS A 1 182 ? -25.507 -1.552 2.791 1.00 85.00 182 CYS A O 1
ATOM 1496 N N . LEU A 1 183 ? -23.804 -3.026 2.909 1.00 86.69 183 LEU A N 1
ATOM 1497 C CA . LEU A 1 183 ? -23.686 -3.253 1.473 1.00 86.69 183 LEU A CA 1
ATOM 1498 C C . LEU A 1 183 ? -24.332 -4.592 1.129 1.00 86.69 183 LEU A C 1
ATOM 1500 O O . LEU A 1 183 ? -23.850 -5.643 1.552 1.00 86.69 183 LEU A O 1
ATOM 1504 N N . HIS A 1 184 ? -25.432 -4.540 0.381 1.00 89.88 184 HIS A N 1
ATOM 1505 C CA . HIS A 1 184 ? -26.156 -5.712 -0.099 1.00 89.88 184 HIS A CA 1
ATOM 1506 C C . HIS A 1 184 ? -25.952 -5.845 -1.608 1.00 89.88 184 HIS A C 1
ATOM 1508 O O . HIS A 1 184 ? -26.237 -4.905 -2.345 1.00 89.88 184 HIS A O 1
ATOM 1514 N N . ASP A 1 185 ? -25.421 -6.993 -2.037 1.00 89.19 185 ASP A N 1
ATOM 1515 C CA . ASP A 1 185 ? -25.229 -7.361 -3.445 1.00 89.19 185 ASP A CA 1
ATOM 1516 C C . ASP A 1 185 ? -24.449 -6.318 -4.272 1.00 89.19 185 ASP A C 1
ATOM 1518 O O . ASP A 1 185 ? -24.745 -6.034 -5.432 1.00 89.19 185 ASP A O 1
ATOM 1522 N N . VAL A 1 186 ? -23.403 -5.747 -3.665 1.00 85.31 186 VAL A N 1
ATOM 1523 C CA . VAL A 1 186 ? -22.449 -4.872 -4.356 1.00 85.31 186 VAL A CA 1
ATOM 1524 C C . VAL A 1 186 ? -21.315 -5.723 -4.921 1.00 85.31 186 VAL A C 1
ATOM 1526 O O . VAL A 1 186 ? -20.502 -6.255 -4.169 1.00 85.31 186 VAL A O 1
ATOM 1529 N N . TYR A 1 187 ? -21.251 -5.833 -6.248 1.00 85.00 187 TYR A N 1
ATOM 1530 C CA . TYR A 1 187 ? -20.243 -6.643 -6.950 1.00 85.00 187 TYR A CA 1
ATOM 1531 C C . TYR A 1 187 ? -19.128 -5.818 -7.601 1.00 85.00 187 TYR A C 1
ATOM 1533 O O . TYR A 1 187 ? -18.088 -6.359 -7.970 1.00 85.00 187 TYR A O 1
ATOM 1541 N N . ASP A 1 188 ? -19.337 -4.511 -7.771 1.00 86.06 188 ASP A N 1
ATOM 1542 C CA . ASP A 1 188 ? -18.338 -3.631 -8.370 1.00 86.06 188 ASP A CA 1
ATOM 1543 C C . ASP A 1 188 ? -17.318 -3.179 -7.314 1.00 86.06 188 ASP A C 1
ATOM 1545 O O . ASP A 1 188 ? -17.633 -2.415 -6.397 1.00 86.06 188 ASP A O 1
ATOM 1549 N N . ASN A 1 189 ? -16.071 -3.619 -7.484 1.00 81.44 189 ASN A N 1
ATOM 1550 C CA . ASN A 1 189 ? -14.944 -3.262 -6.625 1.00 81.44 189 ASN A CA 1
ATOM 1551 C C . ASN A 1 189 ? -14.708 -1.745 -6.539 1.00 81.44 189 ASN A C 1
ATOM 1553 O O . ASN A 1 189 ? -14.263 -1.256 -5.500 1.00 81.44 189 ASN A O 1
ATOM 1557 N N . MET A 1 190 ? -15.009 -0.990 -7.600 1.00 83.56 190 MET A N 1
ATOM 1558 C CA . MET A 1 190 ? -14.893 0.470 -7.591 1.00 83.56 190 MET A CA 1
ATOM 1559 C C . MET A 1 190 ? -15.924 1.100 -6.659 1.00 83.56 190 MET A C 1
ATOM 1561 O O . MET A 1 190 ? -15.599 2.041 -5.938 1.00 83.56 190 MET A O 1
ATOM 1565 N N . ASN A 1 191 ? -17.146 0.567 -6.636 1.00 84.25 191 ASN A N 1
ATOM 1566 C CA . ASN A 1 191 ? -18.194 1.057 -5.746 1.00 84.25 191 ASN A CA 1
ATOM 1567 C C . ASN A 1 191 ? -17.866 0.728 -4.292 1.00 84.25 191 ASN A C 1
ATOM 1569 O O . ASN A 1 191 ? -17.969 1.603 -3.442 1.00 84.25 191 ASN A O 1
ATOM 1573 N N . ILE A 1 192 ? -17.382 -0.487 -4.018 1.00 85.81 192 ILE A N 1
ATOM 1574 C CA . ILE A 1 192 ? -16.934 -0.882 -2.675 1.00 85.81 192 ILE A CA 1
ATOM 1575 C C . ILE A 1 192 ? -15.806 0.029 -2.174 1.00 85.81 192 ILE A C 1
ATOM 1577 O O . ILE A 1 192 ? -15.806 0.402 -1.009 1.00 85.81 192 ILE A O 1
ATOM 1581 N N . GLY A 1 193 ? -14.848 0.383 -3.035 1.00 82.88 193 GLY A N 1
ATOM 1582 C CA . GLY A 1 193 ? -13.719 1.234 -2.650 1.00 82.88 193 GLY A CA 1
ATOM 1583 C C . GLY A 1 193 ? -14.064 2.715 -2.456 1.00 82.88 193 GLY A C 1
ATOM 1584 O O . GLY A 1 193 ? -13.307 3.419 -1.790 1.00 82.88 193 GLY A O 1
ATOM 1585 N N . ASN A 1 194 ? -15.160 3.194 -3.051 1.00 81.75 194 ASN A N 1
ATOM 1586 C CA . ASN A 1 194 ? -15.600 4.589 -2.949 1.00 81.75 194 ASN A CA 1
ATOM 1587 C C . ASN A 1 194 ? -16.525 4.856 -1.753 1.00 81.75 194 ASN A C 1
ATOM 1589 O O . ASN A 1 194 ? -16.695 6.019 -1.383 1.00 81.75 194 ASN A O 1
ATOM 1593 N N . ILE A 1 195 ? -17.146 3.808 -1.206 1.00 81.75 195 ILE A N 1
ATOM 1594 C CA . ILE A 1 195 ? -17.970 3.856 0.010 1.00 81.75 195 ILE A CA 1
ATOM 1595 C C . ILE A 1 195 ? -17.063 3.841 1.240 1.00 81.75 195 ILE A C 1
ATOM 1597 O O . ILE A 1 195 ? -17.330 4.639 2.164 1.00 81.75 195 ILE A O 1
#

Mean predicted aligned error: 15.56 Å

InterPro domains:
  IPR013123 RNA 2-O ribose methyltransferase, substrate binding [PF08032] (79-156)
  IPR013123 RNA 2-O ribose methyltransferase, substrate binding [SM00967] (79-161)
  IPR029064 Ribosomal protein eL30-like superfamily [G3DSA:3.30.1330.30] (68-156)
  IPR029064 Ribosomal protein eL30-like superfamily [SSF55315] (70-155)
  IPR047182 rRNA methyltransferase 1, mitochondrial [PTHR46103] (64-195)

Nearest PDB structures (foldseek):
  1gz0-assembly4_D  TM=7.949E-01  e=1.387E-04  Escherichia coli
  5fj4-assembly1_C  TM=5.476E-01  e=1.649E-03  Archaeoglobus fulgidus DSM 4304
  4v6i-assembly1_BH  TM=4.585E-01  e=4.010E-03  Saccharomyces cerevisiae
  7zjx-assembly1_B  TM=5.278E-01  e=1.339E-02  Homo sapiens
  2wal-assembly1_B-2  TM=5.109E-01  e=1.620E-02  Homo sapiens

Foldseek 3Di:
DDDDDDFDWDKDFDDPDDQDPPGDDPDDDPDDDDPPPPDDDDDDDPPDDPDDPPPPDDDQLVVLQVVLVVVPVVDQKDKQADLVSLLVCLVVVQWAWAAKEFEPPADCPDPVCVVSSVSNVVSCVVVVHYYDYDHPVVVCSNNSNDPRNRMMIMTGDRDDDDPVVVVVCVVVPPDDPTDMDIDGPDPDPVVVVVD

pLDDT: mean 71.32, std 24.36, range [29.11, 97.88]

Organism: Plasmodium cynomolgi (strain B) (NCBI:txid1120755)

Radius of gyration: 21.53 Å; Cα contacts (8 Å, |Δi|>4): 173; chains: 1; bounding box: 54×54×55 Å

Sequence (195 aa):
MRTKHAGCGMLLFLRGAEVTPFGVLPEFRPDLPPRRANGRPKAIHSLSSPHRNDKYYTPSVNTKRNKFLDAQAENDIDYVYGVNSVSSVLVKNERTIHSVLVNEKIRLNKKTRKQAYRYIFDTLKERNIPIRTTSKRKLDDLVGGFPHNDIIMQTTYRTMKREKHFLKEYPKKEKQGNIYICLHDVYDNMNIGNI

Solvent-accessible surface area (backbone atoms only — not comparable to full-atom values): 12730 Å² total; per-residue (Å²): 138,86,82,81,80,83,80,82,71,55,73,60,86,70,75,84,84,76,82,51,100,85,58,80,77,81,78,87,70,91,82,68,78,83,81,79,78,92,65,81,91,70,78,92,68,77,94,67,78,95,85,70,88,80,82,80,81,66,73,61,53,61,52,36,34,51,54,41,60,60,58,42,77,79,47,83,52,35,79,42,46,19,67,67,54,43,44,51,50,65,72,66,61,77,52,60,69,68,34,34,44,32,28,72,82,57,72,61,79,43,83,94,45,30,68,60,47,49,53,46,57,52,51,31,58,74,69,69,44,49,74,44,72,40,57,61,67,59,55,32,62,71,52,18,60,54,86,28,78,54,34,38,31,38,25,40,63,74,82,74,82,53,66,75,60,51,64,67,52,55,81,73,59,78,90,65,98,73,69,79,51,82,50,76,92,76,82,54,67,69,59,65,73,73,107

Secondary structure (DSSP, 8-state):
---------EEE---S----TT-PPPP--S-------------------S---TTS-STHHHHHHHHHHHHHTTSS-EEEESHHHHHHHHHH--S-EEEEEEETT--TT-TTTHHHHHHHHHHHHHTT--EEEE-HHHHHHHTTT---TTEEEEE---PPPPHHHHHHHGGG-TT-----EEE-S---HHHHHH-